Protein AF-A0A537JMK3-F1 (afdb_monomer_lite)

Radius of gyration: 20.14 Å; chains: 1; bounding box: 54×35×51 Å

Sequence (188 aa):
MAEADKVLNDCLATLATINPGADYNDVMTAIVATFNDNTNIVSPDSWKRQIYSLQARNLLVNKKIKDMTAADWTQIKALTDKGIRATDNIFKFGMDPSGTNDISSSFYHPYAFIGEAAQYTFASERLIQDFKPGDQRLIKGFAQFDVPKVNIRGRGLQLGTRWNPIYIENGGLYATATNQGLVPWAAS

pLDDT: mean 89.08, std 10.52, range [36.12, 98.31]

Structure (mmCIF, N/CA/C/O backbone):
data_AF-A0A537JMK3-F1
#
_entry.id   AF-A0A537JMK3-F1
#
loop_
_atom_site.group_PDB
_atom_site.id
_atom_site.type_symbol
_atom_site.label_atom_id
_atom_site.label_alt_id
_atom_site.label_comp_id
_atom_site.label_asym_id
_atom_site.label_entity_id
_atom_site.label_seq_id
_atom_site.pdbx_PDB_ins_code
_atom_site.Cartn_x
_atom_site.Cartn_y
_atom_site.Cartn_z
_atom_site.occupancy
_atom_site.B_iso_or_equiv
_atom_site.auth_seq_id
_atom_site.auth_comp_id
_atom_site.auth_asym_id
_atom_site.auth_atom_id
_atom_site.pdbx_PDB_model_num
ATOM 1 N N . MET A 1 1 ? -3.621 15.635 17.302 1.00 70.00 1 MET A N 1
ATOM 2 C CA . MET A 1 1 ? -4.397 14.387 17.132 1.00 70.00 1 MET A CA 1
ATOM 3 C C . MET A 1 1 ? -5.895 14.651 17.026 1.00 70.00 1 MET A C 1
ATOM 5 O O . MET A 1 1 ? -6.489 14.064 16.143 1.00 70.00 1 MET A O 1
ATOM 9 N N . ALA A 1 2 ? -6.467 15.599 17.789 1.00 82.38 2 ALA A N 1
ATOM 10 C CA . ALA A 1 2 ? -7.910 15.892 17.784 1.00 82.38 2 ALA A CA 1
ATOM 11 C C . ALA A 1 2 ? -8.573 15.971 16.391 1.00 82.38 2 ALA A C 1
ATOM 13 O O . ALA A 1 2 ? -9.573 15.298 16.170 1.00 82.38 2 ALA A O 1
ATOM 14 N N . GLU A 1 3 ? -8.002 16.724 15.443 1.00 88.94 3 GLU A N 1
ATOM 15 C CA . GLU A 1 3 ? -8.596 16.836 14.100 1.00 88.94 3 GLU A CA 1
ATOM 16 C C . GLU A 1 3 ? -8.501 15.534 13.291 1.00 88.94 3 GLU A C 1
ATOM 18 O O . GLU A 1 3 ? -9.468 15.118 12.662 1.00 88.94 3 GLU A O 1
ATOM 23 N N . ALA A 1 4 ? -7.359 14.843 13.347 1.00 87.00 4 ALA A N 1
ATOM 24 C CA . ALA A 1 4 ? -7.192 13.566 12.654 1.00 87.00 4 ALA A CA 1
ATOM 25 C C . ALA A 1 4 ? -8.174 12.512 13.189 1.00 87.00 4 ALA A C 1
ATOM 27 O O . ALA A 1 4 ? -8.808 11.802 12.412 1.00 87.00 4 ALA A O 1
ATOM 28 N N . ASP A 1 5 ? -8.344 12.448 14.510 1.00 88.81 5 ASP A N 1
ATOM 29 C CA . ASP A 1 5 ? -9.283 11.525 15.144 1.00 88.81 5 ASP A CA 1
ATOM 30 C C . ASP A 1 5 ? -10.729 11.867 14.778 1.00 88.81 5 ASP A C 1
ATOM 32 O O . ASP A 1 5 ? -11.514 10.966 14.482 1.00 88.81 5 ASP A O 1
ATOM 36 N N . LYS A 1 6 ? -11.072 13.161 14.732 1.00 94.44 6 LYS A N 1
ATOM 37 C CA . LYS A 1 6 ? -12.384 13.634 14.283 1.00 94.44 6 LYS A CA 1
ATOM 38 C C . LYS A 1 6 ? -12.681 13.170 12.856 1.00 94.44 6 LYS A C 1
ATOM 40 O O . LYS A 1 6 ? -13.690 12.506 12.647 1.00 94.44 6 LYS A O 1
ATOM 45 N N . VAL A 1 7 ? -11.795 13.450 11.898 1.00 95.62 7 VAL A N 1
ATOM 46 C CA . VAL A 1 7 ? -11.993 13.082 10.483 1.00 95.62 7 VAL A CA 1
ATOM 47 C C . VAL A 1 7 ? -12.155 11.569 10.312 1.00 95.62 7 VAL A C 1
ATOM 49 O O . VAL A 1 7 ? -13.034 11.115 9.579 1.00 95.62 7 VAL A O 1
ATOM 52 N N . LEU A 1 8 ? -11.346 10.770 11.013 1.00 95.38 8 LEU A N 1
ATOM 53 C CA . LEU A 1 8 ? -11.442 9.309 10.953 1.00 95.38 8 LEU A CA 1
ATOM 54 C C . LEU A 1 8 ? -12.758 8.794 11.553 1.00 95.38 8 LEU A C 1
ATOM 56 O O . LEU A 1 8 ? -13.371 7.889 10.989 1.00 95.38 8 LEU A O 1
ATOM 60 N N . ASN A 1 9 ? -13.226 9.387 12.652 1.00 96.25 9 ASN A N 1
ATOM 61 C CA . ASN A 1 9 ? -14.499 9.019 13.271 1.00 96.25 9 ASN A CA 1
ATOM 62 C C . ASN A 1 9 ? -15.711 9.443 12.426 1.00 96.25 9 ASN A C 1
ATOM 64 O O . ASN A 1 9 ? -16.651 8.661 12.294 1.00 96.25 9 ASN A O 1
ATOM 68 N N . ASP A 1 10 ? -15.676 10.621 11.803 1.00 97.44 10 ASP A N 1
ATOM 69 C CA . ASP A 1 10 ? -16.721 11.080 10.878 1.00 97.44 10 ASP A CA 1
ATOM 70 C C . ASP A 1 10 ? -16.816 10.147 9.655 1.00 97.44 10 ASP A C 1
ATOM 72 O O . ASP A 1 10 ? -17.908 9.787 9.199 1.00 97.44 10 ASP A O 1
ATOM 76 N N . CYS A 1 11 ? -15.666 9.678 9.158 1.00 96.56 11 CYS A N 1
ATOM 77 C CA . CYS A 1 11 ? -15.610 8.684 8.091 1.00 96.56 11 CYS A CA 1
ATOM 78 C C . CYS A 1 11 ? -16.199 7.335 8.537 1.00 96.56 11 CYS A C 1
ATOM 80 O O . CYS A 1 11 ? -17.038 6.777 7.831 1.00 96.56 11 CYS A O 1
ATOM 82 N N . LEU A 1 12 ? -15.844 6.837 9.730 1.00 97.56 12 LEU A N 1
ATOM 83 C CA . LEU A 1 12 ? -16.442 5.620 10.300 1.00 97.56 12 LEU A CA 1
ATOM 84 C C . LEU A 1 12 ? -17.966 5.730 10.428 1.00 97.56 12 LEU A C 1
ATOM 86 O O . LEU A 1 12 ? -18.669 4.775 10.100 1.00 97.56 12 LEU A O 1
ATOM 90 N N . ALA A 1 13 ? -18.473 6.881 10.879 1.00 98.06 13 ALA A N 1
ATOM 91 C CA . ALA A 1 13 ? -19.905 7.131 11.004 1.00 98.06 13 ALA A CA 1
ATOM 92 C C . ALA A 1 13 ? -20.603 7.093 9.639 1.00 98.06 13 ALA A C 1
ATOM 94 O O . ALA A 1 13 ? -21.642 6.454 9.500 1.00 98.06 13 ALA A O 1
ATOM 95 N N . THR A 1 14 ? -19.997 7.701 8.617 1.00 97.44 14 THR A N 1
ATOM 96 C CA . THR A 1 14 ? -20.509 7.662 7.239 1.00 97.44 14 THR A CA 1
ATOM 97 C C . THR A 1 14 ? -20.493 6.239 6.678 1.00 97.44 14 THR A C 1
ATOM 99 O O . THR A 1 14 ? -21.490 5.764 6.153 1.00 97.44 14 THR A O 1
ATOM 102 N N . LEU A 1 15 ? -19.395 5.501 6.841 1.00 96.50 15 LEU A N 1
ATOM 103 C CA . LEU A 1 15 ? -19.285 4.118 6.364 1.00 96.50 15 LEU A CA 1
ATOM 104 C C . LEU A 1 15 ? -20.260 3.165 7.069 1.00 96.50 15 LEU A C 1
ATOM 106 O O . LEU A 1 15 ? -20.610 2.129 6.510 1.00 96.50 15 LEU A O 1
ATOM 110 N N . ALA A 1 16 ? -20.695 3.486 8.290 1.00 96.12 16 ALA A N 1
ATOM 111 C CA . ALA A 1 16 ? -21.689 2.702 9.015 1.00 96.12 16 ALA A CA 1
ATOM 112 C C . ALA A 1 16 ? -23.106 2.820 8.425 1.00 96.12 16 ALA A C 1
ATOM 114 O O . ALA A 1 16 ? -23.933 1.954 8.703 1.00 96.12 16 ALA A O 1
ATOM 115 N N . THR A 1 17 ? -23.388 3.846 7.612 1.00 96.56 17 THR A N 1
ATOM 116 C CA . THR A 1 17 ? -24.691 4.017 6.945 1.00 96.56 17 THR A CA 1
ATOM 117 C C . THR A 1 17 ? -24.741 3.389 5.552 1.00 96.56 17 THR A C 1
ATOM 119 O O . THR A 1 17 ? -25.825 3.237 4.990 1.00 96.56 17 THR A O 1
ATOM 122 N N . ILE A 1 18 ? -23.590 3.001 4.992 1.00 95.75 18 ILE A N 1
ATOM 123 C CA . ILE A 1 18 ? -23.492 2.442 3.642 1.00 95.75 18 ILE A CA 1
ATOM 124 C C . ILE A 1 18 ? -23.693 0.928 3.697 1.00 95.75 18 ILE A C 1
ATOM 126 O O . ILE A 1 18 ? -22.880 0.200 4.268 1.00 95.75 18 ILE A O 1
ATOM 130 N N . ASN A 1 19 ? -24.744 0.446 3.035 1.00 92.12 19 ASN A N 1
ATOM 131 C CA . ASN A 1 19 ? -24.934 -0.976 2.777 1.00 92.12 19 ASN A CA 1
ATOM 132 C C . ASN A 1 19 ? -24.321 -1.331 1.407 1.00 92.12 19 ASN A C 1
ATOM 134 O O . ASN A 1 19 ? -24.781 -0.787 0.400 1.00 92.12 19 ASN A O 1
ATOM 138 N N . PRO A 1 20 ? -23.285 -2.188 1.330 1.00 89.44 20 PRO A N 1
ATOM 139 C CA . PRO A 1 20 ? -22.682 -2.545 0.050 1.00 89.44 20 PRO A CA 1
ATOM 140 C C . PRO A 1 20 ? -23.670 -3.321 -0.832 1.00 89.44 20 PRO A C 1
ATOM 142 O O . PRO A 1 20 ? -24.426 -4.165 -0.354 1.00 89.44 20 PRO A O 1
ATOM 145 N N . GLY A 1 21 ? -23.639 -3.048 -2.133 1.00 92.31 21 GLY A N 1
ATOM 146 C CA . GLY A 1 21 ? -24.515 -3.646 -3.139 1.00 92.31 21 GLY A CA 1
ATOM 147 C C . GLY A 1 21 ? -24.034 -3.319 -4.553 1.00 92.31 21 GLY A C 1
ATOM 148 O O . GLY A 1 21 ? -22.940 -2.775 -4.713 1.00 92.31 21 GLY A O 1
ATOM 149 N N . ALA A 1 22 ? -24.846 -3.638 -5.565 1.00 95.19 22 ALA A N 1
ATOM 150 C CA . ALA A 1 22 ? -24.513 -3.375 -6.969 1.00 95.19 22 ALA A CA 1
ATOM 151 C C . ALA A 1 22 ? -24.176 -1.894 -7.201 1.00 95.19 22 ALA A C 1
ATOM 153 O O . ALA A 1 22 ? -23.072 -1.592 -7.638 1.00 95.19 22 ALA A O 1
ATOM 154 N N . ASP A 1 23 ? -25.040 -0.985 -6.745 1.00 94.88 23 ASP A N 1
ATOM 155 C CA . ASP A 1 23 ? -24.840 0.461 -6.895 1.00 94.88 23 ASP A CA 1
ATOM 156 C C . ASP A 1 23 ? -23.517 0.949 -6.283 1.00 94.88 23 ASP A C 1
ATOM 158 O O . ASP A 1 23 ? -22.826 1.784 -6.864 1.00 94.88 23 ASP A O 1
ATOM 162 N N . TYR A 1 24 ? -23.128 0.411 -5.119 1.00 95.31 24 TYR A N 1
ATOM 163 C CA . TYR A 1 24 ? -21.8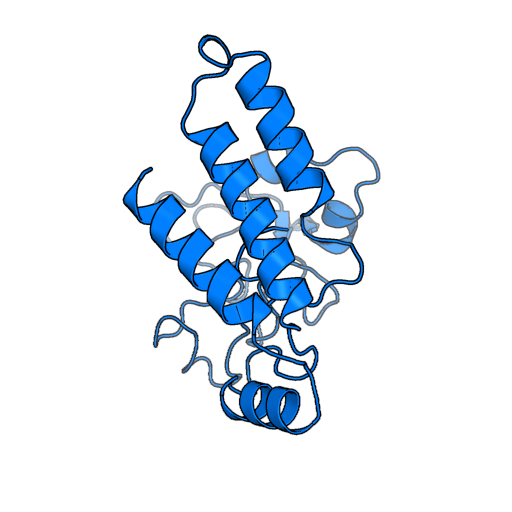41 0.742 -4.503 1.00 95.31 24 TYR A CA 1
ATOM 164 C C . TYR A 1 24 ? -20.678 0.300 -5.394 1.00 95.31 24 TYR A C 1
ATOM 166 O O . TYR A 1 24 ? -19.756 1.075 -5.639 1.00 95.31 24 TYR A O 1
ATOM 174 N N . ASN A 1 25 ? -20.724 -0.939 -5.884 1.00 94.25 25 ASN A N 1
ATOM 175 C CA . ASN A 1 25 ? -19.673 -1.487 -6.732 1.00 94.25 25 ASN A CA 1
ATOM 176 C C . ASN A 1 25 ? -19.582 -0.733 -8.061 1.00 94.25 25 ASN A C 1
ATOM 178 O O . ASN A 1 25 ? -18.473 -0.433 -8.498 1.00 94.25 25 ASN A O 1
ATOM 182 N N . ASP A 1 26 ? -20.715 -0.378 -8.661 1.00 95.06 26 ASP A N 1
ATOM 183 C CA . ASP A 1 26 ? -20.776 0.359 -9.922 1.00 95.06 26 ASP A CA 1
ATOM 184 C C . ASP A 1 26 ? -20.174 1.756 -9.767 1.00 95.06 26 ASP A C 1
ATOM 186 O O . ASP A 1 26 ? -19.311 2.152 -10.551 1.00 95.06 26 ASP A O 1
ATOM 190 N N . VAL A 1 27 ? -20.544 2.477 -8.702 1.00 95.00 27 VAL A N 1
ATOM 191 C CA . VAL A 1 27 ? -19.968 3.793 -8.399 1.00 95.00 27 VAL A CA 1
ATOM 192 C C . VAL A 1 27 ? -18.470 3.681 -8.135 1.00 95.00 27 VAL A C 1
ATOM 194 O O . VAL A 1 27 ? -17.696 4.426 -8.732 1.00 95.00 27 VAL A O 1
ATOM 197 N N . MET A 1 28 ? -18.036 2.749 -7.282 1.00 93.75 28 MET A N 1
ATOM 198 C CA . MET A 1 28 ? -16.613 2.578 -6.973 1.00 93.75 28 MET A CA 1
ATOM 199 C C . MET A 1 28 ? -15.799 2.202 -8.217 1.00 93.75 28 MET A C 1
ATOM 201 O O . MET A 1 28 ? -14.708 2.730 -8.411 1.00 93.75 28 MET A O 1
ATOM 205 N N . THR A 1 29 ? -16.337 1.349 -9.089 1.00 93.94 29 THR A N 1
ATOM 206 C CA . THR A 1 29 ? -15.694 0.979 -10.360 1.00 93.94 29 THR A CA 1
ATOM 207 C C . THR A 1 29 ? -15.602 2.176 -11.304 1.00 93.94 29 THR A C 1
ATOM 209 O O . THR A 1 29 ? -14.580 2.360 -11.959 1.00 93.94 29 THR A O 1
ATOM 212 N N . ALA A 1 30 ? -16.646 3.008 -11.364 1.00 94.19 30 ALA A N 1
ATOM 213 C CA . ALA A 1 30 ? -16.700 4.168 -12.248 1.00 94.19 30 ALA A CA 1
ATOM 214 C C . ALA A 1 30 ? -15.744 5.296 -11.826 1.00 94.19 30 ALA A C 1
ATOM 216 O O . ALA A 1 30 ? -15.188 5.976 -12.687 1.00 94.19 30 ALA A O 1
ATOM 217 N N . ILE A 1 31 ? -15.549 5.513 -10.519 1.00 91.81 31 ILE A N 1
ATOM 218 C CA . ILE A 1 31 ? -14.679 6.591 -10.018 1.00 91.81 31 ILE A CA 1
ATOM 219 C C . ILE A 1 31 ? -13.204 6.185 -9.928 1.00 91.81 31 ILE A C 1
ATOM 221 O O . ILE A 1 31 ? -12.328 7.050 -9.954 1.00 91.81 31 ILE A O 1
ATOM 225 N N . VAL A 1 32 ? -12.905 4.889 -9.800 1.00 90.19 32 VAL A N 1
ATOM 226 C CA . VAL A 1 32 ? -11.525 4.402 -9.773 1.00 90.19 32 VAL A CA 1
ATOM 227 C C . VAL A 1 32 ? -11.038 4.222 -11.205 1.00 90.19 32 VAL A C 1
ATOM 229 O O . VAL A 1 32 ? -11.500 3.349 -11.936 1.00 90.19 32 VAL A O 1
ATOM 232 N N . ALA A 1 33 ? -10.066 5.047 -11.599 1.00 87.88 33 ALA A N 1
ATOM 233 C CA . ALA A 1 33 ? -9.465 4.966 -12.924 1.00 87.88 33 ALA A CA 1
ATOM 234 C C . ALA A 1 33 ? -8.916 3.559 -13.224 1.00 87.88 33 ALA A C 1
ATOM 236 O O . ALA A 1 33 ? -8.365 2.898 -12.345 1.00 87.88 33 ALA A O 1
ATOM 237 N N . THR A 1 34 ? -9.012 3.131 -14.483 1.00 89.38 34 THR A N 1
ATOM 238 C CA . THR A 1 34 ? -8.685 1.763 -14.930 1.00 89.38 34 THR A CA 1
ATOM 239 C C . THR A 1 34 ? -7.208 1.391 -14.812 1.00 89.38 34 THR A C 1
ATOM 241 O O . THR A 1 34 ? -6.870 0.216 -14.877 1.00 89.38 34 THR A O 1
ATOM 244 N N . PHE A 1 35 ? -6.318 2.375 -14.669 1.00 86.62 35 PHE A N 1
ATOM 245 C CA . PHE A 1 35 ? -4.900 2.139 -14.394 1.00 86.62 35 PHE A CA 1
ATOM 246 C C . PHE A 1 35 ? -4.613 1.876 -12.903 1.00 86.62 35 PHE A C 1
ATOM 248 O O . PHE A 1 35 ? -3.490 1.534 -12.547 1.00 86.62 35 PHE A O 1
ATOM 255 N N . ASN A 1 36 ? -5.611 2.029 -12.028 1.00 89.56 36 ASN A N 1
ATOM 256 C CA . ASN A 1 36 ? -5.584 1.582 -10.636 1.00 89.56 36 ASN A CA 1
ATOM 257 C C . ASN A 1 36 ? -6.312 0.234 -10.498 1.00 89.56 36 ASN A C 1
ATOM 259 O O . ASN A 1 36 ? -6.881 -0.283 -11.458 1.00 89.56 36 ASN A O 1
ATOM 263 N N . ASP A 1 37 ? -6.342 -0.336 -9.292 1.00 90.25 37 ASP A N 1
ATOM 264 C CA . ASP A 1 37 ? -7.129 -1.543 -9.021 1.00 90.25 37 ASP A CA 1
ATOM 265 C C . ASP A 1 37 ? -8.624 -1.209 -8.881 1.00 90.25 37 ASP A C 1
ATOM 267 O O . ASP A 1 37 ? -9.135 -1.012 -7.777 1.00 90.25 37 ASP A O 1
ATOM 271 N N . ASN A 1 38 ? -9.325 -1.128 -10.014 1.00 90.75 38 ASN A N 1
ATOM 272 C CA . ASN A 1 38 ? -10.777 -0.926 -10.070 1.00 90.75 38 ASN A CA 1
ATOM 273 C C . ASN A 1 38 ? -11.577 -2.242 -10.108 1.00 90.75 38 ASN A C 1
ATOM 275 O O . ASN A 1 38 ? -12.786 -2.218 -10.310 1.00 90.75 38 ASN A O 1
ATOM 279 N N . THR A 1 39 ? -10.911 -3.386 -9.924 1.00 91.25 39 THR A N 1
ATOM 280 C CA . THR A 1 39 ? -11.548 -4.714 -9.948 1.00 91.25 39 THR A CA 1
ATOM 281 C C . THR A 1 39 ? -11.739 -5.273 -8.545 1.00 91.25 39 THR A C 1
ATOM 283 O O . THR A 1 39 ? -12.789 -5.831 -8.226 1.00 91.25 39 THR A O 1
ATOM 286 N N . ASN A 1 40 ? -10.758 -5.071 -7.664 1.00 92.69 40 ASN A N 1
ATOM 287 C CA . ASN A 1 40 ? -10.841 -5.468 -6.265 1.00 92.69 40 ASN A CA 1
ATOM 288 C C . ASN A 1 40 ? -11.418 -4.314 -5.443 1.00 92.69 40 ASN A C 1
ATOM 290 O O . ASN A 1 40 ? -10.705 -3.618 -4.720 1.00 92.69 40 ASN A O 1
ATOM 294 N N . ILE A 1 41 ? -12.731 -4.107 -5.570 1.00 92.88 41 ILE A N 1
ATOM 295 C CA . ILE A 1 41 ? -13.432 -3.002 -4.911 1.00 92.88 41 ILE A CA 1
ATOM 296 C C . ILE A 1 41 ? -13.285 -3.096 -3.388 1.00 92.88 41 ILE A C 1
ATOM 298 O O . ILE A 1 41 ? -13.572 -4.124 -2.764 1.00 92.88 41 ILE A O 1
ATOM 302 N N . VAL A 1 42 ? -12.834 -1.998 -2.781 1.00 93.62 42 VAL A N 1
ATOM 303 C CA . VAL A 1 42 ? -12.727 -1.855 -1.327 1.00 93.62 42 VAL A CA 1
ATOM 304 C C . VAL A 1 42 ? -14.127 -1.688 -0.756 1.00 93.62 42 VAL A C 1
ATOM 306 O O . VAL A 1 42 ? -14.791 -0.699 -1.040 1.00 93.62 42 VAL A O 1
ATOM 309 N N . SER A 1 43 ? -14.581 -2.645 0.051 1.00 94.44 43 SER A N 1
ATOM 310 C CA . SER A 1 43 ? -15.905 -2.582 0.680 1.00 94.44 43 SER A CA 1
ATOM 311 C C . SER A 1 43 ? -15.972 -1.522 1.797 1.00 94.44 43 SER A C 1
ATOM 313 O O . SER A 1 43 ? -14.934 -1.199 2.385 1.00 94.44 43 SER A O 1
ATOM 315 N N . PRO A 1 44 ? -17.169 -1.041 2.197 1.00 95.75 44 PRO A N 1
ATOM 316 C CA . PRO A 1 44 ? -17.321 -0.166 3.366 1.00 95.75 44 PRO A CA 1
ATOM 317 C C . PRO A 1 44 ? -16.718 -0.767 4.643 1.00 95.75 44 PRO A C 1
ATOM 319 O O . PRO A 1 44 ? -16.107 -0.073 5.454 1.00 95.75 44 PRO A O 1
ATOM 322 N N . ASP A 1 45 ? -16.829 -2.084 4.805 1.00 95.19 45 ASP A N 1
ATOM 323 C CA . ASP A 1 45 ? -16.219 -2.825 5.904 1.00 95.19 45 ASP A CA 1
ATOM 324 C C . ASP A 1 45 ? -14.687 -2.823 5.843 1.00 95.19 45 ASP A C 1
ATOM 326 O O . ASP A 1 45 ? -14.036 -2.621 6.870 1.00 95.19 45 ASP A O 1
ATOM 330 N N . SER A 1 46 ? -14.105 -2.994 4.656 1.00 94.56 46 SER A N 1
ATOM 331 C CA . SER A 1 46 ? -12.655 -2.911 4.446 1.00 94.56 46 SER A CA 1
ATOM 332 C C . SER A 1 46 ? -12.135 -1.487 4.675 1.00 94.56 46 SER A C 1
ATOM 334 O O . SER A 1 46 ? -11.069 -1.317 5.266 1.00 94.56 46 SER A O 1
ATOM 336 N N . TRP A 1 47 ? -12.895 -0.449 4.306 1.00 94.25 47 TRP A N 1
ATOM 337 C CA . TRP A 1 47 ? -12.574 0.940 4.658 1.00 94.25 47 TRP A CA 1
ATOM 338 C C . TRP A 1 47 ? -12.559 1.162 6.174 1.00 94.25 47 TRP A C 1
ATOM 340 O O . TRP A 1 47 ? -11.583 1.694 6.704 1.00 94.25 47 TRP A O 1
ATOM 350 N N . LYS A 1 48 ? -13.586 0.693 6.899 1.00 95.75 48 LYS A N 1
ATOM 351 C CA . LYS A 1 48 ? -13.633 0.796 8.371 1.00 95.7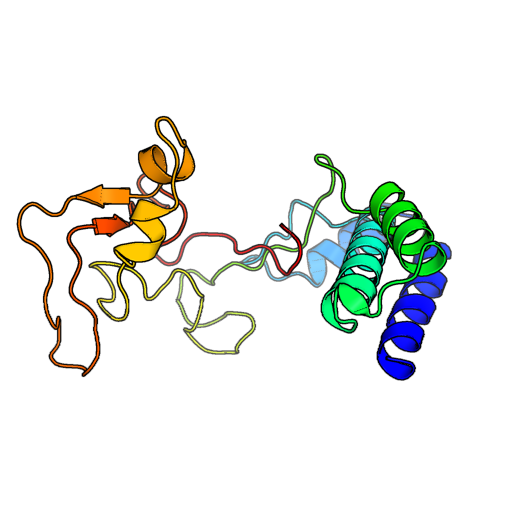5 48 LYS A CA 1
ATOM 352 C C . LYS A 1 48 ? -12.422 0.125 9.022 1.00 95.75 48 LYS A C 1
ATOM 354 O O . LYS A 1 48 ? -11.806 0.702 9.915 1.00 95.75 48 LYS A O 1
ATOM 359 N N . ARG A 1 49 ? -12.038 -1.064 8.549 1.00 95.94 49 ARG A N 1
ATOM 360 C CA . ARG A 1 49 ? -10.862 -1.798 9.046 1.00 95.94 49 ARG A CA 1
ATOM 361 C C . ARG A 1 49 ? -9.547 -1.056 8.797 1.00 95.94 49 ARG A C 1
ATOM 363 O O . ARG A 1 49 ? -8.723 -0.974 9.706 1.00 95.94 49 ARG A O 1
ATOM 370 N N . GLN A 1 50 ? -9.373 -0.450 7.621 1.00 93.94 50 GLN A N 1
ATOM 371 C CA . GLN A 1 50 ? -8.222 0.418 7.337 1.00 93.94 50 GLN A CA 1
ATOM 372 C C . GLN A 1 50 ? -8.168 1.628 8.280 1.00 93.94 50 GLN A C 1
ATOM 374 O O . GLN A 1 50 ? -7.099 1.952 8.801 1.00 93.94 50 GLN A O 1
ATOM 379 N N . ILE A 1 51 ? -9.313 2.257 8.567 1.00 95.50 51 ILE A N 1
ATOM 380 C CA . ILE A 1 51 ? -9.390 3.377 9.515 1.00 95.50 51 ILE A CA 1
ATOM 381 C C . ILE A 1 51 ? -8.979 2.937 10.923 1.00 95.50 51 ILE A C 1
ATOM 383 O O . ILE A 1 51 ? -8.154 3.610 11.539 1.00 95.50 51 ILE A O 1
ATOM 387 N N . TYR A 1 52 ? -9.470 1.798 11.422 1.00 96.50 52 TYR A N 1
ATOM 388 C CA . TYR A 1 52 ? -9.060 1.290 12.736 1.00 96.50 52 TYR A CA 1
ATOM 389 C C . TYR A 1 52 ? -7.554 0.998 12.802 1.00 96.50 52 TYR A C 1
ATOM 391 O O . TYR A 1 52 ? -6.899 1.369 13.779 1.00 96.50 52 TYR A O 1
ATOM 399 N N . SER A 1 53 ? -6.974 0.418 11.747 1.00 95.06 53 SER A N 1
ATOM 400 C CA . SER A 1 53 ? -5.521 0.235 11.635 1.00 95.06 53 SER A CA 1
ATOM 401 C C . SER A 1 53 ? -4.760 1.569 11.647 1.00 95.06 53 SER A C 1
ATOM 403 O O . SER A 1 53 ? -3.724 1.680 12.306 1.00 95.06 53 SER A O 1
ATOM 405 N N . LEU A 1 54 ? -5.273 2.607 10.976 1.00 93.56 54 LEU A N 1
ATOM 406 C CA . LEU A 1 54 ? -4.666 3.940 10.976 1.00 93.56 54 LEU A CA 1
ATOM 407 C C . LEU A 1 54 ? -4.781 4.633 12.341 1.00 93.56 54 LEU A C 1
ATOM 409 O O . LEU A 1 54 ? -3.810 5.235 12.795 1.00 93.56 54 LEU A O 1
ATOM 413 N N . GLN A 1 55 ? -5.914 4.506 13.034 1.00 94.75 55 GLN A N 1
ATOM 414 C CA . GLN A 1 55 ? -6.086 5.000 14.404 1.00 94.75 55 GLN A CA 1
ATOM 415 C C . GLN A 1 55 ? -5.105 4.315 15.366 1.00 94.75 55 GLN A C 1
ATOM 417 O O . GLN A 1 55 ? -4.446 4.996 16.154 1.00 94.75 55 GLN A O 1
ATOM 422 N N . ALA A 1 56 ? -4.936 2.990 15.260 1.00 95.38 56 ALA A N 1
ATOM 423 C CA . ALA A 1 56 ? -3.955 2.247 16.052 1.00 95.38 56 ALA A CA 1
ATOM 424 C C . ALA A 1 56 ? -2.527 2.751 15.793 1.00 95.38 56 ALA A C 1
ATOM 426 O O . ALA A 1 56 ? -1.781 3.020 16.737 1.00 95.38 56 ALA A O 1
ATOM 427 N N . ARG A 1 57 ? -2.158 2.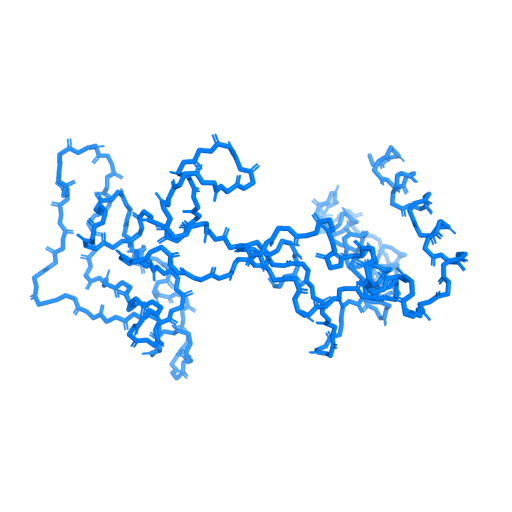939 14.517 1.00 94.00 57 ARG A N 1
ATOM 428 C CA . ARG A 1 57 ? -0.861 3.504 14.126 1.00 94.00 57 ARG A CA 1
ATOM 429 C C . ARG A 1 57 ? -0.674 4.905 14.697 1.00 94.00 57 ARG A C 1
ATOM 431 O O . ARG A 1 57 ? 0.373 5.167 15.275 1.00 94.00 57 ARG A O 1
ATOM 438 N N . ASN A 1 58 ? -1.661 5.787 14.558 1.00 92.69 58 ASN A N 1
ATOM 439 C CA . ASN A 1 58 ? -1.585 7.161 15.051 1.00 92.69 58 ASN A CA 1
ATOM 440 C C . ASN A 1 58 ? -1.371 7.202 16.564 1.00 92.69 58 ASN A C 1
ATOM 442 O O . ASN A 1 58 ? -0.521 7.961 17.027 1.00 92.69 58 ASN A O 1
ATOM 446 N N . LEU A 1 59 ? -2.078 6.363 17.323 1.00 92.62 59 LEU A N 1
ATOM 447 C CA . LEU A 1 59 ? -1.881 6.260 18.765 1.00 92.62 59 LEU A CA 1
ATOM 448 C C . LEU A 1 59 ? -0.470 5.757 19.103 1.00 92.62 59 LEU A C 1
ATOM 450 O O . LEU A 1 59 ? 0.199 6.349 19.948 1.00 92.62 59 LEU A O 1
ATOM 454 N N . LEU A 1 60 ? 0.007 4.723 18.401 1.00 94.00 60 LEU A N 1
ATOM 455 C CA . LEU A 1 60 ? 1.330 4.134 18.613 1.00 94.00 60 LEU A CA 1
ATOM 456 C C . LEU A 1 60 ? 2.478 5.115 18.322 1.00 94.00 60 LEU A C 1
ATOM 458 O O . LEU A 1 60 ? 3.415 5.204 19.108 1.00 94.00 60 LEU A O 1
ATOM 462 N N . VAL A 1 61 ? 2.434 5.831 17.194 1.00 93.25 61 VAL A N 1
ATOM 463 C CA . VAL A 1 61 ? 3.585 6.620 16.709 1.00 93.25 61 VAL A CA 1
ATOM 464 C C . VAL A 1 61 ? 3.664 8.029 17.294 1.00 93.25 61 VAL A C 1
ATOM 466 O O . VAL A 1 61 ? 4.732 8.634 17.262 1.00 93.25 61 VAL A O 1
ATOM 469 N N . ASN A 1 62 ? 2.565 8.563 17.835 1.00 91.69 62 ASN A N 1
ATOM 470 C CA . ASN A 1 62 ? 2.537 9.910 18.418 1.00 91.69 62 ASN A CA 1
ATOM 471 C C . ASN A 1 62 ? 2.839 9.936 19.925 1.00 91.69 62 ASN A C 1
ATOM 473 O O . ASN A 1 62 ? 2.821 11.006 20.535 1.00 91.69 62 ASN A O 1
ATOM 477 N N . LYS A 1 63 ? 3.140 8.784 20.535 1.00 92.25 63 LYS A N 1
ATOM 478 C CA . LYS A 1 63 ? 3.580 8.674 21.929 1.00 92.25 63 LYS A CA 1
ATOM 479 C C . LYS A 1 63 ? 4.912 7.943 21.997 1.00 92.25 63 LYS A C 1
ATOM 481 O O . LYS A 1 63 ? 5.111 6.919 21.349 1.00 92.25 63 LYS A O 1
ATOM 486 N N . LYS A 1 64 ? 5.846 8.449 22.807 1.00 94.19 64 LYS A N 1
ATOM 487 C CA . LYS A 1 64 ? 7.076 7.699 23.089 1.00 94.19 64 LYS A CA 1
ATOM 488 C C . LYS A 1 64 ? 6.705 6.466 23.904 1.00 94.19 64 LYS A C 1
ATOM 490 O O . LYS A 1 64 ? 5.860 6.552 24.786 1.00 94.19 64 LYS A O 1
ATOM 495 N N . ILE A 1 65 ? 7.399 5.352 23.677 1.00 94.62 65 ILE A N 1
ATOM 496 C CA . ILE A 1 65 ? 7.148 4.089 24.396 1.00 94.62 65 ILE A CA 1
ATOM 497 C C . ILE A 1 65 ? 7.168 4.291 25.917 1.00 94.62 65 ILE A C 1
ATOM 499 O O . ILE A 1 65 ? 6.311 3.766 26.615 1.00 94.62 65 ILE A O 1
ATOM 503 N N . LYS A 1 66 ? 8.105 5.099 26.429 1.00 96.69 66 LYS A N 1
ATOM 504 C CA . LYS A 1 66 ? 8.215 5.401 27.865 1.00 96.69 66 LYS A CA 1
ATOM 505 C C . LYS A 1 66 ? 7.005 6.148 28.452 1.00 96.69 66 LYS A C 1
ATOM 507 O O . LYS A 1 66 ? 6.818 6.118 29.660 1.00 96.69 66 LYS A O 1
ATOM 512 N N . ASP A 1 67 ? 6.232 6.823 27.603 1.00 96.44 67 ASP A N 1
ATOM 513 C CA . ASP A 1 67 ? 5.061 7.618 27.975 1.00 96.44 67 ASP A CA 1
ATOM 514 C C . ASP A 1 67 ? 3.752 6.844 27.691 1.00 96.44 67 ASP A C 1
ATOM 516 O O . ASP A 1 67 ? 2.661 7.367 27.914 1.00 96.44 67 ASP A O 1
ATOM 520 N N . MET A 1 68 ? 3.840 5.603 27.186 1.00 97.38 68 MET A N 1
ATOM 521 C CA . MET A 1 68 ? 2.678 4.748 26.948 1.00 97.38 68 MET A CA 1
ATOM 522 C C . MET A 1 68 ? 2.133 4.179 28.252 1.00 97.38 68 MET A C 1
ATOM 524 O O . MET A 1 68 ? 2.851 3.557 29.036 1.00 97.38 68 MET A O 1
ATOM 528 N N . THR A 1 69 ? 0.828 4.325 28.442 1.00 97.69 69 THR A N 1
ATOM 529 C CA . THR A 1 69 ? 0.111 3.751 29.582 1.00 97.69 69 THR A CA 1
ATOM 530 C C . THR A 1 69 ? -0.476 2.378 29.244 1.00 97.69 69 THR A C 1
ATOM 532 O O . THR A 1 69 ? -0.630 2.013 28.079 1.00 97.69 69 THR A O 1
ATOM 535 N N . ALA A 1 70 ? -0.881 1.610 30.260 1.00 98.06 70 ALA A N 1
ATOM 536 C CA . ALA A 1 70 ? -1.621 0.361 30.044 1.00 98.06 70 ALA A CA 1
ATOM 537 C C . ALA A 1 70 ? -2.944 0.577 29.275 1.00 98.06 70 ALA A C 1
ATOM 539 O O . ALA A 1 70 ? -3.356 -0.280 28.490 1.00 98.06 70 ALA A O 1
ATOM 540 N N . ALA A 1 71 ? -3.587 1.735 29.466 1.00 97.81 71 ALA A N 1
ATOM 541 C CA . ALA A 1 71 ? -4.790 2.116 28.731 1.00 97.81 71 ALA A CA 1
ATOM 542 C C . ALA A 1 71 ? -4.501 2.323 27.237 1.00 97.81 71 ALA A C 1
ATOM 544 O O . ALA A 1 71 ? -5.252 1.824 26.401 1.00 97.81 71 ALA A O 1
ATOM 545 N N . ASP A 1 72 ? -3.380 2.967 26.899 1.00 97.06 72 ASP A N 1
ATOM 546 C CA . ASP A 1 72 ? -2.959 3.157 25.507 1.00 97.06 72 ASP A CA 1
ATOM 547 C C . ASP A 1 72 ? -2.726 1.819 24.806 1.00 97.06 72 ASP A C 1
ATOM 549 O O . ASP A 1 72 ? -3.242 1.590 23.715 1.00 97.06 72 ASP A O 1
ATOM 553 N N . TRP A 1 73 ? -2.018 0.894 25.457 1.00 97.62 73 TRP A N 1
ATOM 554 C CA . TRP A 1 73 ? -1.785 -0.443 24.908 1.00 97.62 73 TRP A CA 1
ATOM 555 C C . TRP A 1 73 ? -3.079 -1.231 24.710 1.00 97.62 73 TRP A C 1
ATOM 557 O O . TRP A 1 73 ? -3.256 -1.891 23.685 1.00 97.62 73 TRP A O 1
ATOM 567 N N . THR A 1 74 ? -4.008 -1.121 25.661 1.00 98.31 74 THR A N 1
ATOM 568 C CA . THR A 1 74 ? -5.331 -1.750 25.564 1.00 98.31 74 THR A CA 1
ATOM 569 C C . THR A 1 74 ? -6.120 -1.180 24.386 1.00 98.31 74 THR A C 1
ATOM 571 O O . THR A 1 74 ? -6.723 -1.933 23.621 1.00 98.31 74 THR A O 1
ATOM 574 N N . GLN A 1 75 ? -6.076 0.139 24.192 1.00 97.12 75 GLN A N 1
ATOM 575 C CA . GLN A 1 75 ? -6.746 0.804 23.080 1.00 97.12 75 GLN A CA 1
ATOM 576 C C . GLN A 1 75 ? -6.117 0.450 21.728 1.00 97.12 75 GLN A C 1
ATOM 578 O O . GLN A 1 75 ? -6.853 0.156 20.787 1.00 97.12 75 GLN A O 1
ATOM 583 N N . ILE A 1 76 ? -4.783 0.412 21.629 1.00 97.12 76 ILE A N 1
ATOM 584 C CA . ILE A 1 76 ? -4.077 -0.055 20.427 1.00 97.12 76 ILE A CA 1
ATOM 585 C C . ILE A 1 76 ? -4.549 -1.463 20.080 1.00 97.12 76 ILE A C 1
ATOM 587 O O . ILE A 1 76 ? -4.976 -1.686 18.950 1.00 97.12 76 ILE A O 1
ATOM 591 N N . LYS A 1 77 ? -4.560 -2.384 21.053 1.00 98.00 77 LYS A N 1
ATOM 592 C CA . LYS A 1 77 ? -5.022 -3.756 20.826 1.00 98.00 77 LYS A CA 1
ATOM 593 C C . LYS A 1 77 ? -6.468 -3.791 20.320 1.00 98.00 77 LYS A C 1
ATOM 595 O O . LYS A 1 77 ? -6.760 -4.460 19.331 1.00 98.00 77 LYS A O 1
ATOM 600 N N . ALA A 1 78 ? -7.368 -3.054 20.969 1.00 98.31 78 ALA A N 1
ATOM 601 C CA . ALA A 1 78 ? -8.780 -3.019 20.595 1.00 98.31 78 ALA A CA 1
ATOM 602 C C . ALA A 1 78 ? -9.004 -2.483 19.169 1.00 98.31 78 ALA A C 1
ATOM 604 O O . ALA A 1 78 ? -9.895 -2.959 18.464 1.00 98.31 78 ALA A O 1
ATOM 605 N N . LEU A 1 79 ? -8.202 -1.507 18.736 1.00 97.50 79 LEU A N 1
ATOM 606 C CA . LEU A 1 79 ? -8.222 -0.992 17.367 1.00 97.50 79 LEU A CA 1
ATOM 607 C C . LEU A 1 79 ? -7.636 -2.010 16.380 1.00 97.50 79 LEU A C 1
ATOM 609 O O . LEU A 1 79 ? -8.239 -2.254 15.339 1.00 97.50 79 LEU A O 1
ATOM 613 N N . THR A 1 80 ? -6.516 -2.660 16.712 1.00 97.12 8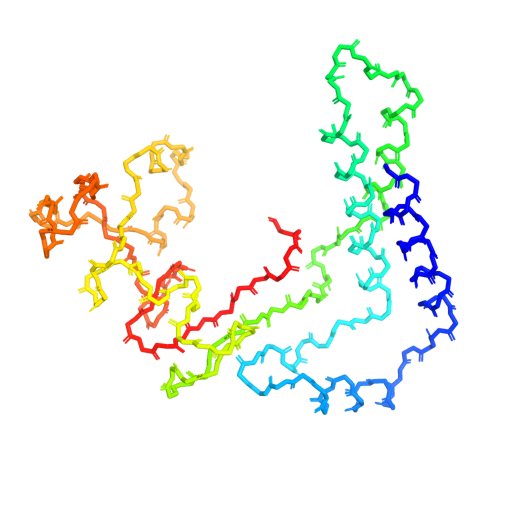0 THR A N 1
ATOM 614 C CA . THR A 1 80 ? -5.904 -3.678 15.841 1.00 97.12 80 THR A CA 1
ATOM 615 C C . THR A 1 80 ? -6.774 -4.920 15.674 1.00 97.12 80 THR A C 1
ATOM 617 O O . THR A 1 80 ? -6.828 -5.461 14.576 1.00 97.12 80 THR A O 1
ATOM 620 N N . ASP A 1 81 ? -7.519 -5.335 16.704 1.00 98.00 81 ASP A N 1
ATOM 621 C CA . ASP A 1 81 ? -8.464 -6.463 16.616 1.00 98.00 81 ASP A CA 1
ATOM 622 C C . ASP A 1 81 ? -9.607 -6.177 15.616 1.00 98.00 81 ASP A C 1
ATOM 624 O O . ASP A 1 81 ? -10.208 -7.093 15.048 1.00 98.00 81 ASP A O 1
ATOM 628 N N . LYS A 1 82 ? -9.899 -4.893 15.374 1.00 97.56 82 LYS A N 1
ATOM 629 C CA . LYS A 1 82 ? -10.851 -4.412 14.364 1.00 97.56 82 LYS A CA 1
ATOM 630 C C . LYS A 1 82 ? -10.173 -4.002 13.053 1.00 97.56 82 LYS A C 1
ATOM 632 O O . LYS A 1 82 ? -10.862 -3.514 12.166 1.00 97.56 82 LYS A O 1
ATOM 637 N N . GLY A 1 83 ? -8.855 -4.143 12.944 1.00 95.62 83 GLY A N 1
ATOM 638 C CA . GLY A 1 83 ? -8.059 -3.666 11.820 1.00 95.62 83 GLY A CA 1
ATOM 639 C C . GLY A 1 83 ? -8.159 -4.537 10.568 1.00 95.62 83 GLY A C 1
ATOM 640 O O . GLY A 1 83 ? -8.978 -5.457 10.484 1.00 95.62 83 GLY A O 1
ATOM 641 N N . ILE A 1 84 ? -7.307 -4.216 9.592 1.00 94.56 84 ILE A N 1
ATOM 642 C CA . ILE A 1 84 ? -7.181 -4.905 8.297 1.00 94.56 84 ILE A CA 1
ATOM 643 C C . ILE A 1 84 ? -7.006 -6.417 8.478 1.00 94.56 84 ILE A C 1
ATOM 645 O O . ILE A 1 84 ? -6.276 -6.888 9.352 1.00 94.56 84 ILE A O 1
ATOM 649 N N . ARG A 1 85 ? -7.664 -7.180 7.605 1.00 93.88 85 ARG A N 1
ATOM 650 C CA . ARG A 1 85 ? -7.613 -8.641 7.516 1.00 93.88 85 ARG A CA 1
ATOM 651 C C . ARG A 1 85 ? -6.989 -9.073 6.193 1.00 93.88 85 ARG A C 1
ATOM 653 O O . ARG A 1 85 ? -7.051 -8.355 5.205 1.00 93.88 85 ARG A O 1
ATOM 660 N N . ALA A 1 86 ? -6.471 -10.299 6.144 1.00 92.00 86 ALA A N 1
ATOM 661 C CA . ALA A 1 86 ? -5.870 -10.861 4.928 1.00 92.00 86 ALA A CA 1
ATOM 662 C C . ALA A 1 86 ? -6.840 -10.959 3.732 1.00 92.00 86 ALA A C 1
ATOM 664 O O . ALA A 1 86 ? -6.402 -11.020 2.590 1.00 92.00 86 ALA A O 1
ATOM 665 N N . THR A 1 87 ? -8.149 -10.985 3.993 1.00 92.19 87 THR A N 1
ATOM 666 C CA . THR A 1 87 ? -9.204 -11.036 2.971 1.00 92.19 87 THR A CA 1
ATOM 667 C C . THR A 1 87 ? -9.690 -9.653 2.537 1.00 92.19 87 THR A C 1
ATOM 669 O O . THR A 1 87 ? -10.642 -9.569 1.766 1.00 92.19 87 THR A O 1
ATOM 672 N N . ASP A 1 88 ? -9.136 -8.569 3.086 1.00 93.06 88 ASP A N 1
ATOM 673 C CA . ASP A 1 88 ? -9.547 -7.223 2.707 1.00 93.06 88 ASP A CA 1
ATOM 674 C C . ASP A 1 88 ? -8.984 -6.825 1.351 1.00 93.06 88 ASP A C 1
ATOM 676 O O . ASP A 1 88 ? -7.783 -6.923 1.098 1.00 93.06 88 ASP A O 1
ATOM 680 N N . ASN A 1 89 ? -9.858 -6.263 0.522 1.00 92.44 89 ASN A N 1
ATOM 681 C CA . ASN A 1 89 ? -9.415 -5.421 -0.572 1.00 92.44 89 ASN A CA 1
ATOM 682 C C . ASN A 1 89 ? -8.932 -4.091 0.013 1.00 92.44 89 ASN A C 1
ATOM 684 O O . ASN A 1 89 ? -9.620 -3.474 0.829 1.00 92.44 89 ASN A O 1
ATOM 688 N N . ILE A 1 90 ? -7.759 -3.651 -0.428 1.00 89.12 90 ILE A N 1
ATOM 689 C CA . ILE A 1 90 ? -7.210 -2.324 -0.149 1.00 89.12 90 ILE A CA 1
ATOM 690 C C . ILE A 1 90 ? -7.076 -1.571 -1.460 1.00 89.12 90 ILE A C 1
ATOM 692 O O . ILE A 1 90 ? -6.886 -2.187 -2.512 1.00 89.12 90 ILE A O 1
ATOM 696 N N . PHE A 1 91 ? -7.167 -0.246 -1.399 1.00 86.38 91 PHE A N 1
ATOM 697 C CA . PHE A 1 91 ? -6.974 0.563 -2.589 1.00 86.38 91 PHE A CA 1
ATOM 698 C C . PHE A 1 91 ? -5.519 0.446 -3.034 1.00 86.38 91 PHE A C 1
ATOM 700 O O . PHE A 1 91 ? -4.598 0.640 -2.237 1.00 86.38 91 PHE A O 1
ATOM 707 N N . LYS A 1 92 ? -5.307 0.122 -4.307 1.00 88.81 92 LYS A N 1
ATOM 708 C CA . LYS A 1 92 ? -3.976 0.073 -4.903 1.00 88.81 92 LYS A CA 1
ATOM 709 C C . LYS A 1 92 ? -3.992 0.970 -6.121 1.00 88.81 92 LYS A C 1
ATOM 711 O O . LYS A 1 92 ? -4.843 0.808 -6.996 1.00 88.81 92 LYS A O 1
ATOM 716 N N . PHE A 1 93 ? -3.066 1.911 -6.160 1.00 87.62 93 PHE A N 1
ATOM 717 C CA . PHE A 1 93 ? -2.898 2.752 -7.329 1.00 87.62 93 PHE A CA 1
ATOM 718 C C . PHE A 1 93 ? -1.841 2.137 -8.232 1.00 87.62 93 PHE A C 1
ATOM 720 O O . PHE A 1 93 ? -0.863 1.563 -7.754 1.00 87.62 93 PHE A O 1
ATOM 727 N N . GLY A 1 94 ? -2.078 2.206 -9.529 1.00 87.75 94 GLY A N 1
ATOM 728 C CA . GLY A 1 94 ? -1.114 1.777 -10.525 1.00 87.75 94 GLY A CA 1
ATOM 729 C C . GLY A 1 94 ? -0.625 2.963 -11.324 1.00 87.75 94 GLY A C 1
ATOM 730 O O . GLY A 1 94 ? -0.640 4.112 -10.871 1.00 87.75 94 GLY A O 1
ATOM 731 N N . MET A 1 95 ? -0.191 2.662 -12.535 1.00 83.62 95 MET A N 1
ATOM 732 C CA . MET A 1 95 ? 0.333 3.637 -13.467 1.00 83.62 95 MET A CA 1
ATOM 733 C C . MET A 1 95 ? -0.341 3.447 -14.816 1.00 83.62 95 MET A C 1
ATOM 735 O O . MET A 1 95 ? -0.539 2.320 -15.269 1.00 83.62 95 MET A O 1
ATOM 739 N N . ASP A 1 96 ? -0.682 4.554 -15.465 1.00 82.56 96 ASP A N 1
ATOM 740 C CA . ASP A 1 96 ? -1.099 4.512 -16.857 1.00 82.56 96 ASP A CA 1
ATOM 741 C C . ASP A 1 96 ? 0.054 4.000 -17.745 1.00 82.56 96 ASP A C 1
ATOM 743 O O . ASP A 1 96 ? 1.185 4.478 -17.598 1.00 82.56 96 ASP A O 1
ATOM 747 N N . PRO A 1 97 ? -0.194 3.067 -18.686 1.00 77.25 97 PRO A N 1
ATOM 748 C CA . PRO A 1 97 ? 0.837 2.560 -19.591 1.00 77.25 97 PRO A CA 1
ATOM 749 C C . PRO A 1 97 ? 1.581 3.651 -20.375 1.00 77.25 97 PRO A C 1
ATOM 751 O O . PRO A 1 97 ? 2.764 3.487 -20.682 1.00 77.25 97 PRO A O 1
ATOM 754 N N . SER A 1 98 ? 0.930 4.783 -20.668 1.00 77.25 98 SER A N 1
ATOM 755 C CA . SER A 1 98 ? 1.552 5.935 -21.330 1.00 77.25 98 SER A CA 1
ATOM 756 C C . SER A 1 98 ? 2.554 6.680 -20.441 1.00 77.25 98 SER A C 1
ATOM 758 O O . SER A 1 98 ? 3.228 7.599 -20.907 1.00 77.25 98 SER A O 1
ATOM 760 N N . GLY A 1 99 ? 2.620 6.345 -19.150 1.00 67.06 99 GLY A N 1
ATOM 761 C CA . GLY A 1 99 ? 3.414 7.048 -18.152 1.00 67.06 99 GLY A CA 1
ATOM 762 C C . GLY A 1 99 ? 2.942 8.483 -17.902 1.00 67.06 99 GLY A C 1
ATOM 763 O O . GLY A 1 99 ? 3.669 9.276 -17.323 1.00 67.06 99 GLY A O 1
ATOM 764 N N . THR A 1 100 ? 1.756 8.876 -18.369 1.00 67.88 100 THR A N 1
ATOM 765 C CA . THR A 1 100 ? 1.297 10.272 -18.243 1.00 67.88 100 THR A CA 1
ATOM 766 C C . THR A 1 100 ? 0.450 10.492 -16.991 1.00 67.88 100 THR A C 1
ATOM 768 O O . THR A 1 100 ? 0.463 11.590 -16.440 1.00 67.88 100 THR A O 1
ATOM 771 N N . ASN A 1 101 ? -0.243 9.453 -16.513 1.00 62.47 101 ASN A N 1
ATOM 772 C CA . ASN A 1 101 ? -1.167 9.560 -15.390 1.00 62.47 101 ASN A CA 1
ATOM 773 C C . ASN A 1 101 ? -0.770 8.631 -14.239 1.00 62.47 101 ASN A C 1
ATOM 775 O O . ASN A 1 101 ? -0.736 7.407 -14.370 1.00 62.47 101 ASN A O 1
ATOM 779 N N . ASP A 1 102 ? -0.543 9.249 -13.088 1.00 65.50 102 ASP A N 1
ATOM 780 C CA . ASP A 1 102 ? -0.661 8.639 -11.772 1.00 65.50 102 ASP A CA 1
ATOM 781 C C . ASP A 1 102 ? -1.379 9.632 -10.829 1.00 65.50 102 ASP A C 1
ATOM 783 O O . ASP A 1 102 ? -1.768 10.736 -11.226 1.00 65.50 102 ASP A O 1
ATOM 787 N N . ILE A 1 103 ? -1.552 9.257 -9.560 1.00 67.25 103 ILE A N 1
ATOM 788 C CA . ILE A 1 103 ? -2.169 10.097 -8.513 1.00 67.25 103 ILE A CA 1
ATOM 789 C C . ILE A 1 103 ? -1.467 11.459 -8.301 1.00 67.25 103 ILE A C 1
ATOM 791 O O . ILE A 1 103 ? -2.022 12.344 -7.657 1.00 67.25 103 ILE A O 1
ATOM 795 N N . SER A 1 104 ? -0.239 11.622 -8.802 1.00 65.69 104 SER A N 1
ATOM 796 C CA . SER A 1 104 ? 0.594 12.823 -8.701 1.00 65.69 104 SER A CA 1
ATOM 797 C C . SER A 1 104 ? 0.468 13.747 -9.916 1.00 65.69 104 SER A C 1
ATOM 799 O O . SER A 1 104 ? 1.109 14.795 -9.952 1.00 65.69 104 SER A O 1
ATOM 801 N N . SER A 1 105 ? -0.389 13.404 -10.890 1.00 64.81 105 SER A N 1
ATOM 802 C CA . SER A 1 105 ? -0.590 14.175 -12.130 1.00 64.81 105 SER A CA 1
ATOM 803 C C . SER A 1 105 ? 0.705 14.373 -12.936 1.00 64.81 105 SER A C 1
ATOM 805 O O . SER A 1 105 ? 0.910 15.409 -13.571 1.00 64.81 105 SER A O 1
ATOM 807 N N . SER A 1 106 ? 1.626 13.411 -12.863 1.00 66.50 106 SER A N 1
ATOM 808 C CA . SER A 1 106 ? 2.913 13.394 -13.566 1.00 66.50 106 SER A CA 1
ATOM 809 C C . SER A 1 106 ? 3.481 11.971 -13.577 1.00 66.50 106 SER A C 1
ATOM 811 O O . SER A 1 106 ? 2.932 11.079 -12.948 1.00 66.50 106 SER A O 1
ATOM 813 N N . PHE A 1 107 ? 4.591 11.730 -14.275 1.00 71.62 107 PHE A N 1
ATOM 814 C CA . PHE A 1 107 ? 5.242 10.417 -14.263 1.00 71.62 107 PHE A CA 1
ATOM 815 C C . PHE A 1 107 ? 6.080 10.234 -12.992 1.00 71.62 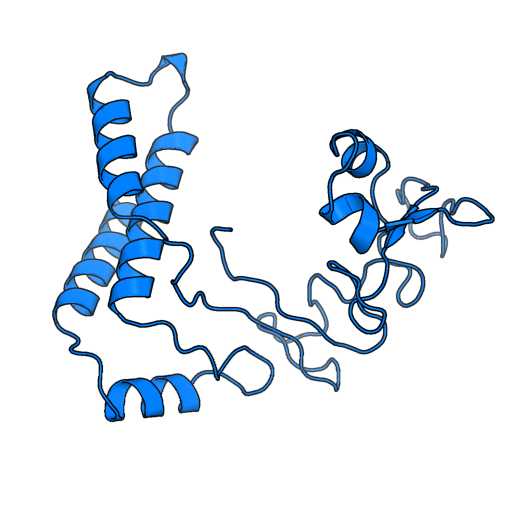107 PHE A C 1
ATOM 817 O O . PHE A 1 107 ? 7.305 10.333 -13.069 1.00 71.62 107 PHE A O 1
ATOM 824 N N . TYR A 1 108 ? 5.461 10.018 -11.822 1.00 76.94 108 TYR A N 1
ATOM 825 C CA . TYR A 1 108 ? 6.207 9.796 -10.577 1.00 76.94 108 TYR A CA 1
ATOM 826 C C . TYR A 1 108 ? 5.838 8.546 -9.779 1.00 76.94 108 TYR A C 1
ATOM 828 O O . TYR A 1 108 ? 6.068 8.472 -8.567 1.00 76.94 108 TYR A O 1
ATOM 836 N N . HIS A 1 109 ? 5.349 7.517 -10.462 1.00 84.31 109 HIS A N 1
ATOM 837 C CA . HIS A 1 109 ? 4.977 6.282 -9.798 1.00 84.31 109 HIS A CA 1
ATOM 838 C C . HIS A 1 109 ? 6.188 5.653 -9.072 1.00 84.31 109 HIS A C 1
ATOM 840 O O . HIS A 1 109 ? 7.270 5.541 -9.665 1.00 84.31 109 HIS A O 1
ATOM 846 N N . PRO A 1 110 ? 6.029 5.158 -7.828 1.00 84.44 110 PRO A N 1
ATOM 847 C CA . PRO A 1 110 ? 7.145 4.669 -7.013 1.00 84.44 110 PRO A CA 1
ATOM 848 C C . PRO A 1 110 ? 8.018 3.591 -7.670 1.00 84.44 110 PRO A C 1
ATOM 850 O O . PRO A 1 110 ? 9.216 3.528 -7.406 1.00 84.44 110 PRO A O 1
ATOM 853 N N . TYR A 1 111 ? 7.440 2.754 -8.535 1.00 89.06 111 TYR A N 1
ATOM 854 C CA . TYR A 1 111 ? 8.161 1.663 -9.206 1.00 89.06 111 TYR A CA 1
ATOM 855 C C . TYR A 1 111 ? 8.893 2.074 -10.493 1.00 89.06 111 TYR A C 1
ATOM 857 O O . TYR A 1 111 ? 9.733 1.313 -10.968 1.00 89.06 111 TYR A O 1
ATOM 865 N N . ALA A 1 112 ? 8.616 3.256 -11.052 1.00 88.00 112 ALA A N 1
ATOM 866 C CA . ALA A 1 112 ? 9.124 3.668 -12.366 1.00 88.00 112 ALA A CA 1
ATOM 867 C C . ALA A 1 112 ? 10.623 3.995 -12.375 1.00 88.00 112 ALA A C 1
ATOM 869 O O . ALA A 1 112 ? 11.277 3.951 -13.411 1.00 88.00 112 ALA A O 1
ATOM 870 N N . PHE A 1 113 ? 11.171 4.373 -11.220 1.00 86.81 113 PHE A N 1
ATOM 871 C CA . PHE A 1 113 ? 12.506 4.971 -11.131 1.00 86.81 113 PHE A CA 1
ATOM 872 C C . PHE A 1 113 ? 13.589 4.045 -10.597 1.00 86.81 113 PHE A C 1
ATOM 874 O O . PHE A 1 113 ? 14.745 4.462 -10.478 1.00 86.81 113 PHE A O 1
ATOM 881 N N . ILE A 1 114 ? 13.223 2.807 -10.277 1.00 88.94 114 ILE A N 1
ATOM 882 C CA . ILE A 1 114 ? 14.086 1.867 -9.574 1.00 88.94 114 ILE A CA 1
ATOM 883 C C . ILE A 1 114 ? 14.715 0.903 -10.594 1.00 88.94 114 ILE A C 1
ATOM 885 O O . ILE A 1 114 ? 14.018 0.256 -11.370 1.00 88.94 114 ILE A O 1
ATOM 889 N N . GLY A 1 115 ? 16.042 0.769 -10.577 1.00 88.69 115 GLY A N 1
ATOM 890 C CA . GLY A 1 115 ? 16.789 -0.191 -11.400 1.00 88.69 115 GLY A CA 1
ATOM 891 C C . GLY A 1 115 ? 17.310 0.363 -12.733 1.00 88.69 115 GLY A C 1
ATOM 892 O O . GLY A 1 115 ? 17.327 1.568 -12.976 1.00 88.69 115 GLY A O 1
ATOM 893 N N . GLU A 1 116 ? 17.772 -0.536 -13.605 1.00 88.56 116 GLU A N 1
ATOM 894 C CA . GLU A 1 116 ? 18.514 -0.220 -14.839 1.00 88.56 116 GLU A CA 1
ATOM 895 C C . GLU A 1 116 ? 17.751 0.499 -15.961 1.00 88.56 116 GLU A C 1
ATOM 897 O O . GLU A 1 116 ? 18.396 1.158 -16.771 1.00 88.56 116 GLU A O 1
ATOM 902 N N . ALA A 1 117 ? 16.425 0.406 -16.027 1.00 88.94 117 ALA A N 1
ATOM 903 C CA . ALA A 1 117 ? 15.619 1.025 -17.074 1.00 88.94 117 ALA A CA 1
ATOM 904 C C . ALA A 1 117 ? 15.589 2.556 -16.941 1.00 88.94 117 ALA A C 1
ATOM 906 O O . ALA A 1 117 ? 15.864 3.272 -17.900 1.00 88.94 117 ALA A O 1
ATOM 907 N N . ALA A 1 118 ? 15.319 3.067 -15.735 1.00 85.94 118 ALA A N 1
ATOM 908 C CA . ALA A 1 118 ? 15.274 4.507 -15.463 1.00 85.94 118 ALA A CA 1
ATOM 909 C C . ALA A 1 118 ? 16.575 5.060 -14.853 1.00 85.94 118 ALA A C 1
ATOM 911 O O . ALA A 1 118 ? 16.912 6.237 -15.049 1.00 85.94 118 ALA A O 1
ATOM 912 N N . GLN A 1 119 ? 17.311 4.218 -14.116 1.00 86.81 119 GLN A N 1
ATOM 913 C CA . GLN A 1 119 ? 18.597 4.524 -13.476 1.00 86.81 119 GLN A CA 1
ATOM 914 C C . GLN A 1 119 ? 18.562 5.756 -12.555 1.00 86.81 119 GLN A C 1
ATOM 916 O O . GLN A 1 119 ? 19.537 6.508 -12.459 1.00 86.81 119 GLN A O 1
ATOM 921 N N . TYR A 1 120 ? 17.423 5.997 -11.904 1.00 83.44 120 TYR A N 1
ATOM 922 C CA . TYR A 1 120 ? 17.254 7.099 -10.957 1.00 83.44 120 TYR A CA 1
ATOM 923 C C . TYR A 1 120 ? 17.622 6.672 -9.540 1.00 83.44 120 TYR A C 1
ATOM 925 O O . TYR A 1 120 ? 18.364 7.375 -8.850 1.00 83.44 120 TYR A O 1
ATOM 933 N N . THR A 1 121 ? 17.132 5.510 -9.123 1.00 85.56 121 THR A N 1
ATOM 934 C CA . THR A 1 121 ? 17.417 4.900 -7.828 1.00 85.56 121 THR A CA 1
ATOM 935 C C . THR A 1 121 ? 17.693 3.410 -8.003 1.00 85.56 121 THR A C 1
ATOM 937 O O . THR A 1 121 ? 17.284 2.781 -8.977 1.00 85.56 121 THR A O 1
ATOM 940 N N . PHE A 1 122 ? 18.424 2.832 -7.057 1.00 87.69 122 PHE A N 1
ATOM 941 C CA . PHE A 1 122 ? 18.703 1.401 -7.016 1.00 87.69 122 PHE A CA 1
ATOM 942 C C . PHE A 1 122 ? 18.473 0.866 -5.601 1.00 87.69 122 PHE A C 1
ATOM 944 O O . PHE A 1 122 ? 18.360 1.636 -4.643 1.00 87.69 122 PHE A O 1
ATOM 951 N N . ALA A 1 123 ? 18.395 -0.460 -5.468 1.00 90.00 123 ALA A N 1
ATOM 952 C CA . ALA A 1 123 ? 18.196 -1.115 -4.183 1.00 90.00 123 ALA A CA 1
ATOM 953 C C . ALA A 1 123 ? 19.347 -0.796 -3.214 1.00 90.00 123 ALA A C 1
ATOM 955 O O . ALA A 1 123 ? 20.522 -0.917 -3.563 1.00 90.00 123 ALA A O 1
ATOM 956 N N . SER A 1 124 ? 19.007 -0.415 -1.981 1.00 89.12 124 SER A N 1
ATOM 957 C CA . SER A 1 124 ? 19.999 -0.162 -0.934 1.00 89.12 124 SER A CA 1
ATOM 958 C C . SER A 1 124 ? 20.622 -1.467 -0.440 1.00 89.12 124 SER A C 1
ATOM 960 O O . SER A 1 124 ? 19.905 -2.400 -0.088 1.00 89.12 124 SER A O 1
ATOM 962 N N . GLU A 1 125 ? 21.947 -1.505 -0.298 1.00 91.19 125 GLU A N 1
ATOM 963 C CA . GLU A 1 125 ? 22.654 -2.614 0.362 1.00 91.19 125 GLU A CA 1
ATOM 964 C C . GLU A 1 125 ? 22.119 -2.873 1.780 1.00 91.19 125 GLU A C 1
ATOM 966 O O . GLU A 1 125 ? 22.015 -4.020 2.213 1.00 91.19 125 GLU A O 1
ATOM 971 N N . ARG A 1 126 ? 21.713 -1.814 2.496 1.00 92.25 126 ARG A N 1
ATOM 972 C CA . ARG A 1 126 ? 21.152 -1.931 3.847 1.00 92.25 126 ARG A CA 1
ATOM 973 C C . ARG A 1 126 ? 19.803 -2.645 3.844 1.00 92.25 126 ARG A C 1
ATOM 975 O O . ARG A 1 126 ? 19.573 -3.445 4.746 1.00 92.25 126 ARG A O 1
ATOM 982 N N . LEU A 1 127 ? 18.951 -2.381 2.849 1.00 92.06 127 LEU A N 1
ATOM 983 C CA . LEU A 1 127 ? 17.673 -3.086 2.688 1.00 92.06 127 LEU A CA 1
ATOM 984 C C . LEU A 1 127 ? 17.919 -4.585 2.508 1.00 92.06 127 LEU A C 1
ATOM 986 O O . LEU A 1 127 ? 17.257 -5.399 3.142 1.00 92.06 127 LEU A O 1
ATOM 990 N N . ILE A 1 128 ? 18.909 -4.950 1.691 1.00 94.88 128 ILE A N 1
ATOM 991 C CA . ILE A 1 128 ? 19.200 -6.358 1.422 1.00 94.88 128 ILE A CA 1
ATOM 992 C C . ILE A 1 128 ? 19.678 -7.091 2.681 1.00 94.88 128 ILE A C 1
ATOM 994 O O . ILE A 1 128 ? 19.284 -8.228 2.920 1.00 94.88 128 ILE A O 1
ATOM 998 N N . GLN A 1 129 ? 20.457 -6.418 3.528 1.00 95.19 129 GLN A N 1
ATOM 999 C CA . GLN A 1 129 ? 20.918 -6.962 4.810 1.00 95.19 129 GLN A CA 1
ATOM 1000 C C . GLN A 1 129 ? 19.790 -7.190 5.836 1.00 95.19 129 GLN A C 1
ATOM 1002 O O . GLN A 1 129 ? 19.994 -7.942 6.788 1.00 95.19 129 GLN A O 1
ATOM 1007 N N . ASP A 1 130 ? 18.618 -6.557 5.686 1.00 96.12 130 ASP A N 1
ATOM 1008 C CA . ASP A 1 130 ? 17.487 -6.769 6.606 1.00 96.12 130 ASP A CA 1
ATOM 1009 C C . ASP A 1 130 ? 16.743 -8.085 6.357 1.00 96.12 130 ASP A C 1
ATOM 1011 O O . ASP A 1 130 ? 16.143 -8.635 7.293 1.00 96.12 130 ASP A O 1
ATOM 1015 N N . PHE A 1 131 ? 16.800 -8.615 5.132 1.00 96.75 131 PHE A N 1
ATOM 1016 C CA . PHE A 1 131 ? 16.154 -9.876 4.791 1.00 96.75 131 PHE A CA 1
ATOM 1017 C C . PHE A 1 131 ? 16.805 -11.051 5.526 1.00 96.75 131 PHE A C 1
ATOM 1019 O O . PHE A 1 131 ? 18.027 -11.167 5.629 1.00 96.75 131 PHE A O 1
ATOM 1026 N N . LYS A 1 132 ? 15.966 -11.942 6.062 1.00 96.69 132 LYS A N 1
ATOM 1027 C CA . LYS A 1 132 ? 16.427 -13.153 6.752 1.00 96.69 132 LYS A CA 1
ATOM 1028 C C . LYS A 1 132 ? 16.704 -14.272 5.739 1.00 96.69 132 LYS A C 1
ATOM 1030 O O . LYS A 1 132 ? 16.150 -14.241 4.639 1.00 96.69 132 LYS A O 1
ATOM 1035 N N . PRO A 1 133 ? 17.536 -15.275 6.079 1.00 96.19 133 PRO A N 1
ATOM 1036 C CA . PRO A 1 133 ? 17.720 -16.441 5.219 1.00 96.19 133 PRO A CA 1
ATOM 1037 C C . PRO A 1 133 ? 16.373 -17.066 4.821 1.00 96.19 133 PRO A C 1
ATOM 1039 O O . PRO A 1 133 ? 15.527 -17.306 5.679 1.00 96.19 133 PRO A O 1
ATOM 1042 N N . GLY A 1 134 ? 16.171 -17.302 3.521 1.00 96.19 134 GLY A N 1
ATOM 1043 C CA . GLY A 1 134 ? 14.926 -17.859 2.974 1.00 96.19 134 GLY A CA 1
ATOM 1044 C C . GLY A 1 134 ? 13.792 -16.852 2.723 1.00 96.19 134 GLY A C 1
ATOM 1045 O O . GLY A 1 134 ? 12.708 -17.269 2.308 1.00 96.19 134 GLY A O 1
ATOM 1046 N N . ASP A 1 135 ? 14.010 -15.548 2.942 1.00 97.44 135 ASP A N 1
ATOM 1047 C CA . ASP A 1 135 ? 12.987 -14.527 2.698 1.00 97.44 135 ASP A CA 1
ATOM 1048 C C . ASP A 1 135 ? 12.602 -14.460 1.213 1.00 97.44 135 ASP A C 1
ATOM 1050 O O . ASP A 1 135 ? 13.408 -14.131 0.338 1.00 97.44 135 ASP A O 1
ATOM 1054 N N . GLN A 1 136 ? 11.332 -14.750 0.934 1.00 96.12 136 GLN A N 1
ATOM 1055 C CA . GLN A 1 136 ? 10.805 -14.794 -0.427 1.00 96.12 136 GLN A CA 1
ATOM 1056 C C . GLN A 1 136 ? 10.807 -13.421 -1.106 1.00 96.12 136 GLN A C 1
ATOM 1058 O O . GLN A 1 136 ? 10.878 -13.354 -2.330 1.00 96.12 136 GLN A O 1
ATOM 1063 N N . ARG A 1 137 ? 10.780 -12.319 -0.345 1.00 95.25 137 ARG A N 1
ATOM 1064 C CA . ARG A 1 137 ? 10.867 -10.964 -0.910 1.00 95.25 137 ARG A CA 1
ATOM 1065 C C . ARG A 1 137 ? 12.249 -10.691 -1.482 1.00 95.25 137 ARG A C 1
ATOM 1067 O O . ARG A 1 137 ? 12.343 -10.028 -2.508 1.00 95.25 137 ARG A O 1
ATOM 1074 N N . LEU A 1 138 ? 13.300 -11.230 -0.858 1.00 96.38 138 LEU A N 1
ATOM 1075 C CA . LEU A 1 138 ? 14.654 -11.152 -1.399 1.00 96.38 138 LEU A CA 1
ATOM 1076 C C . LEU A 1 138 ? 14.774 -12.012 -2.659 1.00 96.38 138 LEU A C 1
ATOM 1078 O O . LEU A 1 138 ? 15.143 -11.499 -3.708 1.00 96.38 138 LEU A O 1
ATOM 1082 N N . ILE A 1 139 ? 14.397 -13.291 -2.552 1.00 96.44 139 ILE A N 1
ATOM 1083 C CA . ILE A 1 139 ? 14.530 -14.287 -3.629 1.00 96.44 139 ILE A CA 1
ATOM 1084 C C . ILE A 1 139 ? 13.765 -13.864 -4.887 1.00 96.44 139 ILE A C 1
ATOM 1086 O O . ILE A 1 139 ? 14.280 -13.980 -5.994 1.00 96.44 139 ILE A O 1
ATOM 1090 N N . LYS A 1 140 ? 12.537 -13.368 -4.721 1.00 97.19 140 LYS A N 1
ATOM 1091 C CA . LYS A 1 140 ? 11.690 -12.931 -5.835 1.00 97.19 140 LYS A CA 1
ATOM 1092 C C . LYS A 1 140 ? 12.011 -11.511 -6.298 1.00 97.19 140 LYS A C 1
ATOM 1094 O O . LYS A 1 140 ? 11.798 -11.180 -7.457 1.00 97.19 140 LYS A O 1
ATOM 1099 N N . GLY A 1 141 ? 12.444 -10.647 -5.384 1.00 96.25 141 GLY A N 1
ATOM 1100 C CA . GLY A 1 141 ? 12.522 -9.210 -5.627 1.00 96.25 141 GLY A CA 1
ATOM 1101 C C . GLY A 1 141 ? 13.862 -8.716 -6.154 1.00 96.25 141 GLY A C 1
ATOM 1102 O O . GLY A 1 141 ? 13.880 -7.647 -6.761 1.00 96.25 141 GLY A O 1
ATOM 1103 N N . PHE A 1 142 ? 14.969 -9.432 -5.929 1.00 96.81 142 PHE A N 1
ATOM 1104 C CA . PHE A 1 142 ? 16.306 -8.916 -6.231 1.00 96.81 142 PHE A CA 1
ATOM 1105 C C . PHE A 1 142 ? 17.262 -9.990 -6.755 1.00 96.81 142 PHE A C 1
ATOM 1107 O O . PHE A 1 142 ? 17.250 -11.136 -6.315 1.00 96.81 142 PHE A O 1
ATOM 1114 N N . ALA A 1 143 ? 18.153 -9.573 -7.648 1.00 95.88 143 ALA A N 1
ATOM 1115 C CA . ALA A 1 143 ? 19.285 -10.346 -8.142 1.00 95.88 143 ALA A CA 1
ATOM 1116 C C . ALA A 1 143 ? 20.575 -9.538 -7.963 1.00 95.88 143 ALA A C 1
ATOM 1118 O O . ALA A 1 143 ? 20.533 -8.318 -7.807 1.00 95.88 143 ALA A O 1
ATOM 1119 N N . GLN A 1 144 ? 21.732 -10.194 -7.979 1.00 95.38 144 GLN A N 1
ATOM 1120 C CA . GLN A 1 144 ? 23.000 -9.469 -8.017 1.00 95.38 144 GLN A CA 1
ATOM 1121 C C . GLN A 1 144 ? 23.321 -9.033 -9.446 1.00 95.38 144 GLN A C 1
ATOM 1123 O O . GLN A 1 144 ? 23.020 -9.743 -10.401 1.00 95.38 144 GLN A O 1
ATOM 1128 N N . PHE A 1 145 ? 23.934 -7.863 -9.588 1.00 92.62 145 PHE A N 1
ATOM 1129 C CA . PHE A 1 145 ? 24.572 -7.468 -10.836 1.00 92.62 145 PHE A CA 1
ATOM 1130 C C . PHE A 1 145 ? 25.860 -8.259 -11.053 1.00 92.62 145 PHE A C 1
ATOM 1132 O O . PHE A 1 145 ? 26.624 -8.453 -10.107 1.00 92.62 145 PHE A O 1
ATOM 1139 N N . ASP A 1 146 ? 26.164 -8.572 -12.314 1.00 92.44 146 ASP A N 1
ATOM 1140 C CA . ASP A 1 146 ? 27.483 -9.088 -12.705 1.00 92.44 146 ASP A CA 1
ATOM 1141 C C . ASP A 1 146 ? 28.595 -8.076 -12.387 1.00 92.44 146 ASP A C 1
ATOM 1143 O O . ASP A 1 146 ? 29.678 -8.438 -11.927 1.00 92.44 146 ASP A O 1
ATOM 1147 N N . VAL A 1 147 ? 28.309 -6.783 -12.598 1.00 90.38 147 VAL A N 1
ATOM 1148 C CA . VAL A 1 147 ? 29.194 -5.665 -12.249 1.00 90.38 147 VAL A CA 1
ATOM 1149 C C . VAL A 1 147 ? 28.437 -4.674 -11.361 1.00 90.38 147 VAL A C 1
ATOM 1151 O O . VAL A 1 147 ? 27.417 -4.130 -11.799 1.00 90.38 147 VAL A O 1
ATOM 1154 N N . PRO A 1 148 ? 28.926 -4.386 -10.139 1.00 90.19 148 PRO A N 1
ATOM 1155 C CA . PRO A 1 148 ? 28.276 -3.442 -9.235 1.00 90.19 148 PRO A CA 1
ATOM 1156 C C . PRO A 1 148 ? 28.092 -2.059 -9.870 1.00 90.19 148 PRO A C 1
ATOM 1158 O O . PRO A 1 148 ? 28.962 -1.559 -10.585 1.00 90.19 148 PRO A O 1
ATOM 1161 N N . LYS A 1 149 ? 26.964 -1.409 -9.580 1.00 86.94 149 LYS A N 1
ATOM 1162 C CA . LYS A 1 149 ? 26.652 -0.068 -10.086 1.00 86.94 149 LYS A CA 1
ATOM 1163 C C . LYS A 1 149 ? 27.194 0.985 -9.131 1.00 86.94 149 LYS A C 1
ATOM 1165 O O . LYS A 1 149 ? 26.947 0.913 -7.930 1.00 86.94 149 LYS A O 1
ATOM 1170 N N . VAL A 1 150 ? 27.892 1.986 -9.664 1.00 82.75 150 VAL A N 1
ATOM 1171 C CA . VAL A 1 150 ? 28.450 3.112 -8.900 1.00 82.75 150 VAL A CA 1
ATOM 1172 C C . VAL A 1 150 ? 28.171 4.404 -9.665 1.00 82.75 150 VAL A C 1
ATOM 1174 O O . VAL A 1 150 ? 28.608 4.536 -10.803 1.00 82.75 150 VAL A O 1
ATOM 1177 N N . ASN A 1 151 ? 27.448 5.345 -9.046 1.00 76.69 151 ASN A N 1
ATOM 1178 C CA . ASN A 1 151 ? 27.181 6.689 -9.586 1.00 76.69 151 ASN A CA 1
ATOM 1179 C C . ASN A 1 151 ? 26.678 6.706 -11.050 1.00 76.69 151 ASN A C 1
ATOM 1181 O O . ASN A 1 151 ? 27.243 7.365 -11.929 1.00 76.69 151 ASN A O 1
ATOM 1185 N N . ILE A 1 152 ? 25.615 5.954 -11.332 1.00 74.31 152 ILE A N 1
ATOM 1186 C CA . ILE A 1 152 ? 25.069 5.833 -12.685 1.00 74.31 152 ILE A CA 1
ATOM 1187 C C . ILE A 1 152 ? 24.422 7.173 -13.102 1.00 74.31 152 ILE A C 1
ATOM 1189 O O . ILE A 1 152 ? 23.689 7.805 -12.351 1.00 74.31 152 ILE A O 1
ATOM 1193 N N . ARG A 1 153 ? 24.718 7.658 -14.317 1.00 75.94 153 ARG A N 1
ATOM 1194 C CA . ARG A 1 153 ? 24.298 8.982 -14.852 1.00 75.94 153 ARG A CA 1
ATOM 1195 C C . ARG A 1 153 ? 24.894 10.220 -14.158 1.00 75.94 153 ARG A C 1
ATOM 1197 O O . ARG A 1 153 ? 24.506 11.328 -14.521 1.00 75.94 153 ARG A O 1
ATOM 1204 N N . GLY A 1 154 ? 25.819 10.075 -13.203 1.00 66.44 154 GLY A N 1
ATOM 1205 C CA . GLY A 1 154 ? 26.516 11.213 -12.583 1.00 66.44 154 GLY A CA 1
ATOM 1206 C C . GLY A 1 154 ? 25.609 12.161 -11.787 1.00 66.44 154 GLY A C 1
ATOM 1207 O O . GLY A 1 154 ? 25.918 13.343 -11.658 1.00 66.44 154 GLY A O 1
ATOM 1208 N N . ARG A 1 155 ? 24.467 11.673 -11.281 1.00 66.62 155 ARG A N 1
ATOM 1209 C CA . ARG A 1 155 ? 23.408 12.491 -10.656 1.00 66.62 155 ARG A CA 1
ATOM 1210 C C . ARG A 1 155 ? 23.554 12.688 -9.134 1.00 66.62 155 ARG A C 1
ATOM 1212 O O . ARG A 1 155 ? 22.563 12.944 -8.458 1.00 66.62 155 ARG A O 1
ATOM 1219 N N . GLY A 1 156 ? 24.768 12.619 -8.582 1.00 62.69 156 GLY A N 1
ATOM 1220 C CA . GLY A 1 156 ? 25.040 12.902 -7.161 1.00 62.69 156 GLY A CA 1
ATOM 1221 C C . GLY A 1 156 ? 25.054 11.655 -6.267 1.00 62.69 156 GLY A C 1
ATOM 1222 O O . GLY A 1 156 ? 25.544 10.620 -6.702 1.00 62.69 156 GLY A O 1
ATOM 1223 N N . LEU A 1 157 ? 24.566 11.758 -5.016 1.00 58.03 157 LEU A N 1
ATOM 1224 C CA . LEU A 1 157 ? 24.592 10.734 -3.941 1.00 58.03 157 LEU A CA 1
ATOM 1225 C C . LEU A 1 157 ? 23.767 9.458 -4.250 1.00 58.03 157 LEU A C 1
ATOM 1227 O O . LEU A 1 157 ? 22.971 8.989 -3.439 1.00 58.03 157 LEU A O 1
ATOM 1231 N N . GLN A 1 158 ? 23.951 8.856 -5.418 1.00 62.19 158 GLN A N 1
ATOM 1232 C CA . GLN A 1 158 ? 23.578 7.471 -5.639 1.00 62.19 158 GLN A CA 1
ATOM 1233 C C . GLN A 1 158 ? 24.621 6.598 -4.944 1.00 62.19 158 GLN A C 1
ATOM 1235 O O . GLN A 1 158 ? 25.746 6.434 -5.420 1.00 62.19 158 GLN A O 1
ATOM 1240 N N . LEU A 1 159 ? 24.243 6.060 -3.785 1.00 65.62 159 LEU A N 1
ATOM 1241 C CA . LEU A 1 159 ? 24.985 4.980 -3.146 1.00 65.62 159 LEU A CA 1
ATOM 1242 C C . LEU A 1 159 ? 25.113 3.840 -4.164 1.00 65.62 159 LEU A C 1
ATOM 1244 O O . LEU A 1 159 ? 24.114 3.412 -4.744 1.00 65.62 159 LEU A O 1
ATOM 1248 N N . GLY A 1 160 ? 26.342 3.388 -4.418 1.00 79.25 160 GLY A N 1
ATOM 1249 C CA . GLY A 1 160 ? 26.560 2.229 -5.277 1.00 79.25 160 GLY A CA 1
ATOM 1250 C C . GLY A 1 160 ? 25.876 0.983 -4.707 1.00 79.25 160 GLY A C 1
ATOM 1251 O O . GLY A 1 160 ? 25.667 0.882 -3.497 1.00 79.25 160 GLY A O 1
ATOM 1252 N N . THR A 1 161 ? 25.520 0.034 -5.569 1.00 89.81 161 THR A N 1
ATOM 1253 C CA . THR A 1 161 ? 24.873 -1.215 -5.153 1.00 89.81 161 THR A CA 1
ATOM 1254 C C . THR A 1 161 ? 25.301 -2.396 -6.011 1.00 89.81 161 THR A C 1
ATOM 1256 O O . THR A 1 161 ? 25.612 -2.257 -7.197 1.00 89.81 161 THR A O 1
ATOM 1259 N N . ARG A 1 162 ? 25.278 -3.583 -5.413 1.00 93.75 162 ARG A N 1
ATOM 1260 C CA . ARG A 1 162 ? 25.430 -4.872 -6.094 1.00 93.75 162 ARG A CA 1
ATOM 1261 C C . ARG A 1 162 ? 24.094 -5.488 -6.479 1.00 93.75 162 ARG A C 1
ATOM 1263 O O . ARG A 1 162 ? 24.098 -6.530 -7.117 1.00 93.75 162 ARG A O 1
ATOM 1270 N N . TRP A 1 163 ? 22.973 -4.882 -6.096 1.00 93.81 163 TRP A N 1
ATOM 1271 C CA . TRP A 1 163 ? 21.657 -5.500 -6.217 1.00 93.81 163 TRP A CA 1
ATOM 1272 C C . TRP A 1 163 ? 20.786 -4.806 -7.255 1.00 93.81 163 TRP A C 1
ATOM 1274 O O . TRP A 1 163 ? 20.534 -3.601 -7.188 1.00 93.81 163 TRP A O 1
ATOM 1284 N N . ASN A 1 164 ? 20.293 -5.605 -8.191 1.00 92.75 164 ASN A N 1
ATOM 1285 C CA . ASN A 1 164 ? 19.297 -5.239 -9.177 1.00 92.75 164 ASN A CA 1
ATOM 1286 C C . ASN A 1 164 ? 17.911 -5.646 -8.668 1.00 92.75 164 ASN A C 1
ATOM 1288 O O . ASN A 1 164 ? 17.743 -6.807 -8.281 1.00 92.75 164 ASN A O 1
ATOM 1292 N N . PRO A 1 165 ? 16.900 -4.764 -8.665 1.00 94.19 165 PRO A N 1
ATOM 1293 C CA . PRO A 1 165 ? 15.530 -5.241 -8.556 1.00 94.19 165 PRO A CA 1
ATOM 1294 C C . PRO A 1 165 ? 15.194 -6.138 -9.755 1.00 94.19 165 PRO A C 1
ATOM 1296 O O . PRO A 1 165 ? 15.507 -5.819 -10.900 1.00 94.19 165 PRO A O 1
ATOM 1299 N N . ILE A 1 166 ? 14.511 -7.245 -9.499 1.00 96.50 166 ILE A N 1
ATOM 1300 C CA . ILE A 1 166 ? 13.833 -7.995 -10.553 1.00 96.50 166 ILE A CA 1
ATOM 1301 C C . ILE A 1 166 ? 12.574 -7.198 -10.903 1.00 96.50 166 ILE A C 1
ATOM 1303 O O . ILE A 1 166 ? 11.818 -6.792 -10.012 1.00 96.50 166 ILE A O 1
ATOM 1307 N N . TYR A 1 167 ? 12.368 -6.928 -12.191 1.00 95.62 167 TYR A N 1
ATOM 1308 C CA . TYR A 1 167 ? 11.203 -6.175 -12.649 1.00 95.62 167 TYR A CA 1
ATOM 1309 C C . TYR A 1 167 ? 9.908 -6.966 -12.515 1.00 95.62 167 TYR A C 1
ATOM 1311 O O . TYR A 1 167 ? 9.905 -8.189 -12.638 1.00 95.62 167 TYR A O 1
ATOM 1319 N N . ILE A 1 168 ? 8.805 -6.260 -12.276 1.00 95.00 168 ILE A N 1
ATOM 1320 C CA . ILE A 1 168 ? 7.464 -6.829 -12.090 1.00 95.00 168 ILE A CA 1
ATOM 1321 C C . ILE A 1 168 ? 7.052 -7.669 -13.302 1.00 95.00 168 ILE A C 1
ATOM 1323 O O . ILE A 1 168 ? 6.604 -8.800 -13.130 1.00 95.00 168 ILE A O 1
ATOM 1327 N N . GLU A 1 169 ? 7.306 -7.179 -14.515 1.00 94.12 169 GLU A N 1
ATOM 1328 C CA . GLU A 1 169 ? 7.080 -7.909 -15.770 1.00 94.12 169 GLU A CA 1
ATOM 1329 C C . GLU A 1 169 ? 7.892 -9.215 -15.882 1.00 94.12 169 GLU A C 1
ATOM 1331 O O . GLU A 1 169 ? 7.507 -10.122 -16.612 1.00 94.12 169 GLU A O 1
ATOM 1336 N N . ASN A 1 170 ? 8.972 -9.345 -15.107 1.00 95.94 170 ASN A N 1
ATOM 1337 C CA . ASN A 1 170 ? 9.817 -10.538 -15.019 1.00 95.94 170 ASN A CA 1
ATOM 1338 C C . ASN A 1 170 ? 9.543 -11.355 -13.740 1.00 95.94 170 ASN A C 1
ATOM 1340 O O . ASN A 1 170 ? 10.356 -12.188 -13.343 1.00 95.94 170 ASN A O 1
ATOM 1344 N N . GLY A 1 171 ? 8.416 -11.108 -13.064 1.00 95.00 171 GLY A N 1
ATOM 1345 C CA . GLY A 1 171 ? 8.022 -11.804 -11.838 1.00 95.00 171 GLY A CA 1
ATOM 1346 C C . GLY A 1 171 ? 8.566 -11.194 -10.544 1.00 95.00 171 GLY A C 1
ATOM 1347 O O . GLY A 1 171 ? 8.450 -11.824 -9.494 1.00 95.00 171 GLY A O 1
ATOM 1348 N N . GLY A 1 172 ? 9.135 -9.990 -10.593 1.00 95.81 172 GLY A N 1
ATOM 1349 C CA . GLY A 1 172 ? 9.637 -9.250 -9.438 1.00 95.81 172 GLY A CA 1
ATOM 1350 C C . GLY A 1 172 ? 8.559 -8.532 -8.619 1.00 95.81 172 GLY A C 1
ATOM 1351 O O . GLY A 1 172 ? 7.388 -8.911 -8.644 1.00 95.81 172 GLY A O 1
ATOM 1352 N N . LEU A 1 173 ? 8.958 -7.516 -7.838 1.00 92.00 173 LEU A N 1
ATOM 1353 C CA . LEU A 1 173 ? 8.082 -6.908 -6.814 1.00 92.00 173 LEU A CA 1
ATOM 1354 C C . LEU A 1 173 ? 8.049 -5.373 -6.768 1.00 92.00 173 LEU A C 1
ATOM 1356 O O . LEU A 1 173 ? 7.014 -4.818 -6.414 1.00 92.00 173 LEU A O 1
ATOM 1360 N N . TYR A 1 174 ? 9.160 -4.684 -7.052 1.00 90.06 174 TYR A N 1
ATOM 1361 C CA . TYR A 1 174 ? 9.329 -3.283 -6.620 1.00 90.06 174 TYR A CA 1
ATOM 1362 C C . TYR A 1 174 ? 9.785 -2.319 -7.717 1.00 90.06 174 TYR A C 1
ATOM 1364 O O . TYR A 1 174 ? 10.107 -1.173 -7.421 1.00 90.06 174 TYR A O 1
ATOM 1372 N N . ALA A 1 175 ? 9.872 -2.769 -8.964 1.00 93.12 175 ALA A N 1
ATOM 1373 C CA . ALA A 1 175 ? 10.379 -1.963 -10.065 1.00 93.12 175 ALA A CA 1
ATOM 1374 C C . ALA A 1 175 ? 9.750 -2.401 -11.385 1.00 93.12 175 ALA A C 1
ATOM 1376 O O . ALA A 1 175 ? 9.404 -3.572 -11.543 1.00 93.12 175 ALA A O 1
ATOM 1377 N N . THR A 1 176 ? 9.653 -1.487 -12.343 1.00 92.12 176 THR A N 1
ATOM 1378 C CA . THR A 1 176 ? 9.174 -1.790 -13.695 1.00 92.12 176 THR A CA 1
ATOM 1379 C C . THR A 1 176 ? 9.974 -1.018 -14.740 1.00 92.12 176 THR A C 1
ATOM 1381 O O . THR A 1 176 ? 10.414 0.103 -14.486 1.00 92.12 176 THR A O 1
ATOM 1384 N N . ALA A 1 177 ? 10.152 -1.615 -15.916 1.00 91.25 177 ALA A N 1
ATOM 1385 C CA . ALA A 1 177 ? 10.662 -0.959 -17.118 1.00 91.25 177 ALA A CA 1
ATOM 1386 C C . ALA A 1 177 ? 9.543 -0.646 -18.130 1.00 91.25 177 ALA A C 1
ATOM 1388 O O . ALA A 1 177 ? 9.786 0.026 -19.130 1.00 91.25 177 ALA A O 1
ATOM 1389 N N . THR A 1 178 ? 8.325 -1.135 -17.881 1.00 89.69 178 THR A N 1
ATOM 1390 C CA . THR A 1 178 ? 7.194 -1.121 -18.821 1.00 89.69 178 THR A CA 1
ATOM 1391 C C . THR A 1 178 ? 5.919 -0.542 -18.209 1.00 89.69 178 THR A C 1
ATOM 1393 O O . THR A 1 178 ? 4.822 -0.818 -18.689 1.00 89.69 178 THR A O 1
ATOM 1396 N N . ASN A 1 179 ? 6.061 0.296 -17.17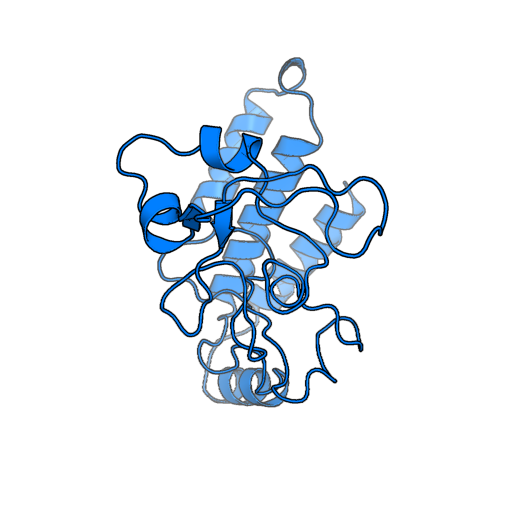5 1.00 87.56 179 ASN A N 1
ATOM 1397 C CA . ASN A 1 179 ? 4.956 1.031 -16.550 1.00 87.56 179 ASN A CA 1
ATOM 1398 C C . ASN A 1 179 ? 3.877 0.121 -15.931 1.00 87.56 179 ASN A C 1
ATOM 1400 O O . ASN A 1 179 ? 2.690 0.429 -15.973 1.00 87.56 179 ASN A O 1
ATOM 1404 N N . GLN A 1 180 ? 4.291 -1.005 -15.341 1.00 86.62 180 GLN A N 1
ATOM 1405 C CA . GLN A 1 180 ? 3.400 -1.968 -14.689 1.00 86.62 180 GLN A CA 1
ATOM 1406 C C . GLN A 1 180 ? 3.497 -1.925 -13.158 1.00 86.62 180 GLN A C 1
ATOM 1408 O O . GLN A 1 180 ? 4.495 -1.495 -12.574 1.00 86.62 180 GLN A O 1
ATOM 1413 N N . GLY A 1 181 ? 2.467 -2.458 -12.502 1.00 88.31 181 GLY A N 1
ATOM 1414 C CA . GLY A 1 181 ? 2.446 -2.686 -11.060 1.00 88.31 181 GLY A CA 1
ATOM 1415 C C . GLY A 1 181 ? 1.367 -1.900 -10.327 1.00 88.31 181 GLY A C 1
ATOM 1416 O O . GLY A 1 181 ? 0.792 -0.951 -10.848 1.00 88.31 181 GLY A O 1
ATOM 1417 N N . LEU A 1 182 ? 1.107 -2.327 -9.093 1.00 88.75 182 LEU A N 1
ATOM 1418 C CA . LEU A 1 182 ? 0.128 -1.726 -8.195 1.00 88.75 182 LEU A CA 1
ATOM 1419 C C . LEU A 1 182 ? 0.789 -1.477 -6.840 1.00 88.75 182 LEU A C 1
ATOM 1421 O O . LEU A 1 182 ? 1.315 -2.406 -6.225 1.00 88.75 182 LEU A O 1
ATOM 1425 N N . VAL A 1 183 ? 0.746 -0.236 -6.371 1.00 87.88 183 VAL A N 1
ATOM 1426 C CA . VAL A 1 183 ? 1.217 0.167 -5.047 1.00 87.88 183 VAL A CA 1
ATOM 1427 C C . VAL A 1 183 ? 0.010 0.256 -4.111 1.00 87.88 183 VAL A C 1
ATOM 1429 O O . VAL A 1 183 ? -0.929 1.004 -4.395 1.00 87.88 183 VAL A O 1
ATOM 1432 N N . PRO A 1 184 ? 0.001 -0.463 -2.978 1.00 86.44 184 PRO A N 1
ATOM 1433 C CA . PRO A 1 184 ? -1.058 -0.316 -1.989 1.00 86.44 184 PRO A CA 1
ATOM 1434 C C . PRO A 1 184 ? -1.011 1.075 -1.344 1.00 86.44 184 PRO A C 1
ATOM 1436 O O . PRO A 1 184 ? 0.032 1.524 -0.859 1.00 86.44 184 PRO A O 1
ATOM 1439 N N . TRP A 1 185 ? -2.151 1.764 -1.306 1.00 72.75 185 TRP A N 1
ATOM 1440 C CA . TRP A 1 185 ? -2.286 3.045 -0.623 1.00 72.75 185 TRP A CA 1
ATOM 1441 C C . TRP A 1 185 ? -2.481 2.808 0.877 1.00 72.75 185 TRP A C 1
ATOM 1443 O O . TRP A 1 185 ? -3.598 2.654 1.350 1.00 72.75 185 TRP A O 1
ATOM 1453 N N . ALA A 1 186 ? -1.366 2.833 1.610 1.00 57.00 186 ALA A N 1
ATOM 1454 C CA . ALA A 1 186 ? -1.268 2.769 3.069 1.00 57.00 186 ALA A CA 1
ATOM 1455 C C . ALA A 1 186 ? -1.798 1.485 3.753 1.00 57.00 186 ALA A C 1
ATOM 1457 O O . ALA A 1 186 ? -2.883 0.987 3.497 1.00 57.00 186 ALA A O 1
ATOM 1458 N N . ALA A 1 187 ? -1.009 1.025 4.731 1.00 44.94 187 ALA A N 1
ATOM 1459 C CA . ALA A 1 187 ? -1.253 -0.124 5.607 1.00 44.94 187 ALA A CA 1
ATOM 1460 C C . ALA A 1 187 ? -1.173 -1.507 4.926 1.00 44.94 187 ALA A C 1
ATOM 1462 O O . ALA A 1 187 ? -2.135 -2.267 4.879 1.00 44.94 187 ALA A O 1
ATOM 1463 N N . SER A 1 188 ? 0.044 -1.849 4.498 1.00 36.12 188 SER A N 1
ATOM 1464 C CA . SER A 1 188 ? 0.537 -3.229 4.398 1.00 36.12 188 SER A CA 1
ATOM 1465 C C . SER A 1 188 ? 1.862 -3.340 5.137 1.00 36.12 188 SER A C 1
ATOM 1467 O O . SER A 1 188 ? 2.704 -2.446 4.880 1.00 36.12 188 SER A O 1
#

Foldseek 3Di:
DVVLVVVLVVLLVVLVPDDDDPVNLVVQLVPDDPQWPSPQRFHSLLSNQQSLQVVLVCLVPVDDPVRDDPVSVVSSVVSNVSHHDPPGDFTWWFADLVCQDTPVRGNDDQQACEFDLNVNAYDDPVVLVVDDPPRPLDVQFKDFDPDWDDCPPVPPPHDIGRIGTDAVVNRHDRHHNRRDDIGGDDDD

Secondary structure (DSSP, 8-state):
-HHHHHHHHHHHHHHTTPPPSHHHHHHHHHHS-TTS--SS---HHHHHHHHHHHHHHHHHHTS-GGG--HHHHHHHHHHHHTS--TT----EE---TTS--STTSSS--TTTTBSTTT-SB---HHHHHHSPTT-HHHHHHEEEEEEEE-SGGG-S----EEEEEPPGGGT-SS--SSS---EESS--